Protein AF-A0A660UMW3-F1 (afdb_monomer)

Structure (mmCIF, N/CA/C/O backbone):
data_AF-A0A660UMW3-F1
#
_entry.id   AF-A0A660UMW3-F1
#
loop_
_atom_site.group_PDB
_atom_site.id
_atom_site.type_symbol
_atom_site.label_atom_id
_atom_site.label_alt_id
_atom_site.label_comp_id
_atom_site.label_asym_id
_atom_site.label_entity_id
_atom_site.label_seq_id
_atom_site.pdbx_PDB_ins_code
_atom_site.Cartn_x
_atom_site.Cartn_y
_atom_site.Cartn_z
_atom_site.occupancy
_atom_site.B_iso_or_equiv
_atom_site.auth_seq_id
_atom_site.auth_comp_id
_atom_site.auth_asym_id
_atom_site.auth_atom_id
_atom_site.pdbx_PDB_model_num
ATOM 1 N N . MET A 1 1 ? 2.799 -42.876 -33.703 1.00 49.84 1 MET A N 1
ATOM 2 C CA . MET A 1 1 ? 3.674 -42.536 -32.562 1.00 49.84 1 MET A CA 1
ATOM 3 C C . MET A 1 1 ? 4.502 -41.308 -32.953 1.00 49.84 1 MET A C 1
ATOM 5 O O . MET A 1 1 ? 5.483 -41.449 -33.666 1.00 49.84 1 MET A O 1
ATOM 9 N N . LYS A 1 2 ? 4.032 -40.097 -32.617 1.00 51.75 2 LYS A N 1
ATOM 10 C CA . LYS A 1 2 ? 4.713 -38.807 -32.853 1.00 51.75 2 LYS A CA 1
ATOM 11 C C . LYS A 1 2 ? 4.973 -38.189 -31.476 1.00 51.75 2 LYS A C 1
ATOM 13 O O . LYS A 1 2 ? 4.084 -37.565 -30.919 1.00 51.75 2 LYS A O 1
ATOM 18 N N . LEU A 1 3 ? 6.146 -38.459 -30.908 1.00 44.69 3 LEU A N 1
ATOM 19 C CA . LEU A 1 3 ? 6.581 -37.952 -29.594 1.00 44.69 3 LEU A CA 1
ATOM 20 C C . LEU A 1 3 ? 7.791 -37.008 -29.700 1.00 44.69 3 LEU A C 1
ATOM 22 O O . LEU A 1 3 ? 8.187 -36.410 -28.710 1.00 44.69 3 LEU A O 1
ATOM 26 N N . SER A 1 4 ? 8.364 -36.829 -30.895 1.00 48.25 4 SER A N 1
ATOM 27 C CA . SER A 1 4 ? 9.583 -36.031 -31.079 1.00 48.25 4 SER A CA 1
ATOM 28 C C . SER A 1 4 ? 9.344 -34.527 -31.245 1.00 48.25 4 SER A C 1
ATOM 30 O O . SER A 1 4 ? 10.282 -33.759 -31.112 1.00 48.25 4 SER A O 1
ATOM 32 N N . THR A 1 5 ? 8.109 -34.085 -31.498 1.00 51.16 5 THR A N 1
ATOM 33 C CA . THR A 1 5 ? 7.791 -32.665 -31.768 1.00 51.16 5 THR A CA 1
ATOM 34 C C . THR A 1 5 ? 7.424 -31.860 -30.520 1.00 51.16 5 THR A C 1
ATOM 36 O O . THR A 1 5 ? 7.352 -30.638 -30.586 1.00 51.16 5 THR A O 1
ATOM 39 N N . VAL A 1 6 ? 7.206 -32.517 -29.375 1.00 51.00 6 VAL A N 1
ATOM 40 C CA . VAL A 1 6 ? 6.870 -31.835 -28.109 1.00 51.00 6 VAL A CA 1
ATOM 41 C C . VAL A 1 6 ? 8.135 -31.366 -27.378 1.00 51.00 6 VAL A C 1
ATOM 43 O O . VAL A 1 6 ? 8.146 -30.280 -26.809 1.00 51.00 6 VAL A O 1
ATOM 46 N N . PHE A 1 7 ? 9.236 -32.117 -27.478 1.00 45.66 7 PHE A N 1
ATOM 47 C CA . PHE A 1 7 ? 10.479 -31.802 -26.765 1.00 45.66 7 PHE A CA 1
ATOM 48 C C . PHE A 1 7 ? 11.301 -30.656 -27.380 1.00 45.66 7 PHE A C 1
ATOM 50 O O . PHE A 1 7 ? 12.060 -30.012 -26.659 1.00 45.66 7 PHE A O 1
ATOM 57 N N . GLU A 1 8 ? 11.149 -30.349 -28.673 1.00 49.41 8 GLU A N 1
ATOM 58 C CA . GLU A 1 8 ? 11.829 -29.187 -29.277 1.00 49.41 8 GLU A CA 1
ATOM 59 C C . GLU A 1 8 ? 11.175 -27.857 -28.875 1.00 49.41 8 GLU A C 1
ATOM 61 O O . GLU A 1 8 ? 11.890 -26.910 -28.552 1.00 49.41 8 GLU A O 1
ATOM 66 N N . LYS A 1 9 ? 9.839 -27.803 -28.746 1.00 50.06 9 LYS A N 1
ATOM 67 C CA . LYS A 1 9 ? 9.139 -26.598 -28.258 1.00 50.06 9 LYS A CA 1
ATOM 68 C C . LYS A 1 9 ? 9.424 -26.281 -26.787 1.00 50.06 9 LYS A C 1
ATOM 70 O O . LYS A 1 9 ? 9.513 -25.111 -26.425 1.00 50.06 9 LYS A O 1
ATOM 75 N N . GLU A 1 10 ? 9.616 -27.291 -25.938 1.00 48.81 10 GLU A N 1
ATOM 76 C CA . GLU A 1 10 ? 10.030 -27.065 -24.542 1.00 48.81 10 GLU A CA 1
ATOM 77 C C . GLU A 1 10 ? 11.460 -26.525 -24.424 1.00 48.81 10 GLU A C 1
ATOM 79 O O . GLU A 1 10 ? 11.775 -25.805 -23.474 1.00 48.81 10 GLU A O 1
ATOM 84 N N . LYS A 1 11 ? 12.338 -26.854 -25.377 1.00 46.72 11 LYS A N 1
ATOM 85 C CA . LYS A 1 11 ? 13.729 -26.393 -25.362 1.00 46.72 11 LYS A CA 1
ATOM 86 C C . LYS A 1 11 ? 13.855 -24.946 -25.848 1.00 46.72 11 LYS A C 1
ATOM 88 O O . LYS A 1 11 ? 14.646 -24.200 -25.277 1.00 46.72 11 LYS A O 1
ATOM 93 N N . GLU A 1 12 ? 13.026 -24.535 -26.809 1.00 47.75 12 GLU A N 1
ATOM 94 C CA . GLU A 1 12 ? 12.921 -23.131 -27.233 1.00 47.75 12 GLU A CA 1
ATOM 95 C C . GLU A 1 12 ? 12.262 -22.245 -26.163 1.00 47.75 12 GLU A C 1
ATOM 97 O O . GLU A 1 12 ? 12.751 -21.145 -25.913 1.00 47.75 12 GLU A O 1
ATOM 102 N N . MET A 1 13 ? 11.255 -22.736 -25.426 1.00 49.44 13 MET A N 1
ATOM 103 C CA . MET A 1 13 ? 10.706 -21.983 -24.284 1.00 49.44 13 MET A CA 1
ATOM 104 C C . MET A 1 13 ? 11.695 -21.850 -23.115 1.00 49.44 13 MET A C 1
ATOM 106 O O . MET A 1 13 ? 11.695 -20.830 -22.433 1.00 49.44 13 MET A O 1
ATOM 110 N N . LYS A 1 14 ? 12.580 -22.832 -22.889 1.00 44.34 14 LYS A N 1
ATOM 111 C CA . LYS A 1 14 ? 13.603 -22.747 -21.829 1.00 44.34 14 LYS A CA 1
ATOM 112 C C . LYS A 1 14 ? 14.796 -21.857 -22.191 1.00 44.34 14 LYS A C 1
ATOM 114 O O . LYS A 1 14 ? 15.428 -21.328 -21.284 1.00 44.34 14 LYS A O 1
ATOM 119 N N . GLN A 1 15 ? 15.094 -21.648 -23.476 1.00 41.00 15 GLN A N 1
ATOM 120 C CA . GLN A 1 15 ? 16.109 -20.671 -23.903 1.00 41.00 15 GLN A CA 1
ATOM 121 C C . GLN A 1 15 ? 15.576 -19.237 -24.021 1.00 41.00 15 GLN A C 1
ATOM 123 O O . GLN A 1 15 ? 16.376 -18.310 -23.998 1.00 41.00 15 GLN A O 1
ATOM 128 N N . LEU A 1 16 ? 14.255 -19.030 -24.045 1.00 41.72 16 LEU A N 1
ATOM 129 C CA . LEU A 1 16 ? 13.653 -17.700 -23.879 1.00 41.72 16 LEU A CA 1
ATOM 130 C C . LEU A 1 16 ? 13.519 -17.271 -22.401 1.00 41.72 16 LEU A C 1
ATOM 132 O O . LEU A 1 16 ? 13.088 -16.162 -22.118 1.00 41.72 16 LEU A O 1
ATOM 136 N N . SER A 1 17 ? 13.941 -18.127 -21.462 1.00 41.56 17 SER A N 1
ATOM 137 C CA . SER A 1 17 ? 14.116 -17.821 -20.033 1.00 41.56 17 SER A CA 1
ATOM 138 C C . SER A 1 17 ? 15.535 -17.304 -19.728 1.00 41.56 17 SER A C 1
ATOM 140 O O . SER A 1 17 ? 16.066 -17.500 -18.633 1.00 41.56 17 SER A O 1
ATOM 142 N N . ILE A 1 18 ? 16.191 -16.679 -20.710 1.00 42.25 18 ILE A N 1
ATOM 143 C CA . ILE A 1 18 ? 17.414 -15.905 -20.494 1.00 42.25 18 ILE A CA 1
ATOM 144 C C . ILE A 1 18 ? 16.986 -14.554 -19.917 1.00 42.25 18 ILE A C 1
ATOM 146 O O . ILE A 1 18 ? 16.567 -13.670 -20.652 1.00 42.25 18 ILE A O 1
ATOM 150 N N . LEU A 1 19 ? 17.069 -14.443 -18.590 1.00 44.00 19 LEU A N 1
ATOM 151 C CA . LEU A 1 19 ? 17.392 -13.220 -17.848 1.00 44.00 19 LEU A CA 1
ATOM 152 C C . LEU A 1 19 ? 16.795 -11.915 -18.422 1.00 44.00 19 LEU A C 1
ATOM 154 O O . LEU A 1 19 ? 17.525 -10.991 -18.773 1.00 44.00 19 LEU A O 1
ATOM 158 N N . PHE A 1 20 ? 15.467 -11.826 -18.499 1.00 45.28 20 PHE A N 1
ATOM 159 C CA . PHE A 1 20 ? 14.778 -10.556 -18.730 1.00 45.28 20 PHE A CA 1
ATOM 160 C C . PHE A 1 20 ? 14.680 -9.794 -17.403 1.00 45.28 20 PHE A C 1
ATOM 162 O O . PHE A 1 20 ? 13.617 -9.682 -16.804 1.00 45.28 20 PHE A O 1
ATOM 169 N N . THR A 1 21 ? 15.803 -9.256 -16.926 1.00 46.81 21 THR A N 1
ATOM 170 C CA . THR A 1 21 ? 15.726 -8.057 -16.085 1.00 46.81 21 THR A CA 1
ATOM 171 C C . THR A 1 21 ? 15.389 -6.915 -17.037 1.00 46.81 21 THR A C 1
ATOM 173 O O . THR A 1 21 ? 16.276 -6.350 -17.677 1.00 46.81 21 THR A O 1
ATOM 176 N N . LEU A 1 22 ? 14.096 -6.645 -17.225 1.00 49.84 22 LEU A N 1
ATOM 177 C CA . LEU A 1 22 ? 13.648 -5.509 -18.020 1.00 49.84 22 LEU A CA 1
ATOM 178 C C . LEU A 1 22 ? 13.905 -4.238 -17.205 1.00 49.84 22 LEU A C 1
ATOM 180 O O . LEU A 1 22 ? 13.083 -3.834 -16.392 1.00 49.84 22 LEU A O 1
ATOM 184 N N . ILE A 1 23 ? 15.073 -3.631 -17.406 1.00 52.84 23 ILE A N 1
ATOM 185 C CA . ILE A 1 23 ? 15.328 -2.260 -16.969 1.00 52.84 23 ILE A CA 1
ATOM 186 C C . ILE A 1 23 ? 14.764 -1.359 -18.067 1.00 52.84 23 ILE A C 1
ATOM 188 O O . ILE A 1 23 ? 15.349 -1.249 -19.148 1.00 52.84 23 ILE A O 1
ATOM 192 N N . VAL A 1 24 ? 13.605 -0.753 -17.819 1.00 53.47 24 VAL A N 1
ATOM 193 C CA . VAL A 1 24 ? 13.070 0.299 -18.687 1.00 53.47 24 VAL A CA 1
ATOM 194 C C . VAL A 1 24 ? 13.889 1.559 -18.406 1.00 53.47 24 VAL A C 1
ATOM 196 O O . VAL A 1 24 ? 13.705 2.217 -17.393 1.00 53.47 24 VAL A O 1
ATOM 199 N N . LEU A 1 25 ? 14.867 1.851 -19.266 1.00 44.53 25 LEU A N 1
ATOM 200 C CA . LEU A 1 25 ? 15.637 3.097 -19.216 1.00 44.53 25 LEU A CA 1
ATOM 201 C C . LEU A 1 25 ? 14.843 4.178 -19.959 1.00 44.53 25 LEU A C 1
ATOM 203 O O . LEU A 1 25 ? 14.916 4.259 -21.189 1.00 44.53 25 LEU A O 1
ATOM 207 N N . SER A 1 26 ? 14.062 4.977 -19.237 1.00 46.69 26 SER A N 1
ATOM 208 C CA . SER A 1 26 ? 13.358 6.132 -19.795 1.00 46.69 26 SER A CA 1
ATOM 209 C C . SER A 1 26 ? 14.269 7.369 -19.840 1.00 46.69 26 SER A C 1
ATOM 211 O O . SER A 1 26 ? 15.196 7.560 -19.053 1.00 46.69 26 SER A O 1
ATOM 213 N N . SER A 1 27 ? 14.065 8.195 -20.863 1.00 44.28 27 SER A N 1
ATOM 214 C CA . SER A 1 27 ? 14.844 9.397 -21.154 1.00 44.28 27 SER A CA 1
ATOM 215 C C . SER A 1 27 ? 14.091 10.646 -20.698 1.00 44.28 27 SER A C 1
ATOM 217 O O . SER A 1 27 ? 13.074 10.916 -21.314 1.00 44.28 27 SER A O 1
ATOM 219 N N . LEU A 1 28 ? 14.601 11.430 -19.731 1.00 54.75 28 LEU A N 1
ATOM 220 C CA . LEU A 1 28 ? 14.279 12.843 -19.365 1.00 54.75 28 LEU A CA 1
ATOM 221 C C . LEU A 1 28 ? 12.803 13.328 -19.286 1.00 54.75 28 LEU A C 1
ATOM 223 O O . LEU A 1 28 ? 12.566 14.445 -18.831 1.00 54.75 28 LEU A O 1
ATOM 227 N N . SER A 1 29 ? 11.821 12.536 -19.689 1.00 63.06 29 SER A N 1
ATOM 228 C CA . SER A 1 29 ? 10.389 12.720 -19.511 1.00 63.06 29 SER A CA 1
ATOM 229 C C . SER A 1 29 ? 9.897 11.526 -18.713 1.00 63.06 29 SER A C 1
ATOM 231 O O . SER A 1 29 ? 10.159 10.402 -19.143 1.00 63.06 29 SER A O 1
ATOM 233 N N . GLN A 1 30 ? 9.192 11.777 -17.607 1.00 71.94 30 GLN A N 1
ATOM 234 C CA . GLN A 1 30 ? 8.506 10.738 -16.837 1.00 71.94 30 GLN A CA 1
ATOM 235 C C . GLN A 1 30 ? 7.701 9.859 -17.800 1.00 71.94 30 GLN A C 1
ATOM 237 O O . GLN A 1 30 ? 6.788 10.340 -18.479 1.00 71.94 30 GLN A O 1
ATOM 242 N N . ALA A 1 31 ? 8.104 8.602 -17.925 1.00 84.19 31 ALA A N 1
ATOM 243 C CA . ALA A 1 31 ? 7.386 7.590 -18.666 1.00 84.19 31 ALA A CA 1
ATOM 244 C C . ALA A 1 31 ? 6.318 6.967 -17.762 1.00 84.19 31 ALA A C 1
ATOM 246 O O . ALA A 1 31 ? 6.490 6.814 -16.552 1.00 84.19 31 ALA A O 1
ATOM 247 N N . GLU A 1 32 ? 5.200 6.599 -18.376 1.00 93.81 32 GLU A N 1
ATOM 248 C CA . GLU A 1 32 ? 4.165 5.800 -17.733 1.00 93.81 32 GLU A CA 1
ATOM 249 C C . GLU A 1 32 ? 4.322 4.344 -18.183 1.00 93.81 32 GLU A C 1
ATOM 251 O O . GLU A 1 32 ? 4.326 4.042 -19.380 1.00 93.81 32 GLU A O 1
ATOM 256 N N . ILE A 1 33 ? 4.455 3.439 -17.218 1.00 95.06 33 ILE A N 1
ATOM 257 C CA . ILE A 1 33 ? 4.504 1.993 -17.416 1.00 95.06 33 ILE A CA 1
ATOM 258 C C . ILE A 1 33 ? 3.134 1.432 -17.041 1.00 95.06 33 ILE A C 1
ATOM 260 O O . ILE A 1 33 ? 2.725 1.494 -15.883 1.00 95.06 33 ILE A O 1
ATOM 264 N N . TYR A 1 34 ? 2.430 0.873 -18.020 1.00 96.75 34 TYR A N 1
ATOM 265 C CA . TYR A 1 34 ? 1.146 0.207 -17.812 1.00 96.75 34 TYR A CA 1
ATOM 266 C C . TYR A 1 34 ? 1.364 -1.297 -17.631 1.00 96.75 34 TYR A C 1
ATOM 268 O O . TYR A 1 34 ? 2.122 -1.903 -18.389 1.00 96.75 34 TYR A O 1
ATOM 276 N N . ILE A 1 35 ? 0.724 -1.870 -16.612 1.00 97.56 35 ILE A N 1
ATOM 277 C CA . ILE A 1 35 ? 0.694 -3.310 -16.332 1.00 97.56 35 ILE A CA 1
ATOM 278 C C . ILE A 1 35 ? -0.773 -3.739 -16.361 1.00 97.56 35 ILE A C 1
ATOM 280 O O . ILE A 1 35 ? -1.535 -3.492 -15.415 1.00 97.56 35 ILE A O 1
ATOM 284 N N . ASP A 1 36 ? -1.167 -4.359 -17.464 1.00 97.81 36 ASP A N 1
ATOM 285 C CA . ASP A 1 36 ? -2.556 -4.672 -17.770 1.00 97.81 36 ASP A CA 1
ATOM 286 C C . ASP A 1 36 ? -2.857 -6.170 -17.610 1.00 97.81 36 ASP A C 1
ATOM 288 O O . ASP A 1 36 ? -1.991 -7.016 -17.369 1.00 97.81 36 ASP A O 1
ATOM 292 N N . GLU A 1 37 ? -4.137 -6.527 -17.702 1.00 97.25 37 GLU A N 1
ATOM 293 C CA . GLU A 1 37 ? -4.566 -7.923 -17.652 1.00 97.25 37 GLU A CA 1
ATOM 294 C C . GLU A 1 37 ? -3.891 -8.766 -18.749 1.00 97.25 37 GLU A C 1
ATOM 296 O O . GLU A 1 37 ? -3.952 -8.454 -19.936 1.00 97.25 37 GLU A O 1
ATOM 301 N N . GLY A 1 38 ? -3.272 -9.876 -18.340 1.00 96.25 38 GLY A N 1
ATOM 302 C CA . GLY A 1 38 ? -2.523 -10.769 -19.227 1.00 96.25 38 GLY A CA 1
ATOM 303 C C . GLY A 1 38 ? -1.014 -10.525 -19.235 1.00 96.25 38 GLY A C 1
ATOM 304 O O . GLY A 1 38 ? -0.280 -11.438 -19.623 1.00 96.25 38 GLY A O 1
ATOM 305 N N . ASP A 1 39 ? -0.543 -9.373 -18.745 1.00 96.75 39 ASP A N 1
ATOM 306 C CA . ASP A 1 39 ? 0.888 -9.133 -18.570 1.00 96.75 39 ASP A CA 1
ATOM 307 C C . ASP A 1 39 ? 1.457 -10.030 -17.469 1.00 96.75 39 ASP A C 1
ATOM 309 O O . ASP A 1 39 ? 0.855 -10.231 -16.408 1.00 96.75 39 ASP A O 1
ATOM 313 N N . PHE A 1 40 ? 2.639 -10.588 -17.727 1.00 96.62 40 PHE A N 1
ATOM 314 C CA . PHE A 1 40 ? 3.286 -11.535 -16.829 1.00 96.62 40 PHE A CA 1
ATOM 315 C C . PHE A 1 40 ? 4.783 -11.250 -16.712 1.00 96.62 40 PHE A C 1
ATOM 317 O O . PHE A 1 40 ? 5.542 -11.423 -17.669 1.00 96.62 40 PHE A O 1
ATOM 324 N N . TYR A 1 41 ? 5.207 -10.873 -15.509 1.00 96.00 41 TYR A N 1
ATOM 325 C CA . TYR A 1 41 ? 6.592 -10.607 -15.145 1.00 96.00 41 TYR A CA 1
ATOM 326 C C . TYR A 1 41 ? 7.074 -11.723 -14.203 1.00 96.00 41 TYR A C 1
ATOM 328 O O . TYR A 1 41 ? 6.707 -11.729 -13.027 1.00 96.00 41 TYR A O 1
ATOM 336 N N . PRO A 1 42 ? 7.890 -12.684 -14.688 1.00 94.81 42 PRO A N 1
ATOM 337 C CA . PRO A 1 42 ? 8.367 -13.829 -13.898 1.00 94.81 42 PRO A CA 1
ATOM 338 C C . PRO A 1 42 ? 9.461 -13.471 -12.876 1.00 94.81 42 PRO A C 1
ATOM 340 O O . PRO A 1 42 ? 10.039 -14.353 -12.238 1.00 94.81 42 PRO A O 1
ATOM 343 N N . SER A 1 43 ? 9.793 -12.191 -12.753 1.00 95.19 43 SER A N 1
ATOM 344 C CA . SER A 1 43 ? 10.796 -11.646 -11.847 1.00 95.19 43 SER A CA 1
ATOM 345 C C . SER A 1 43 ? 10.274 -10.356 -11.229 1.00 95.19 43 SER A C 1
ATOM 347 O O . SER A 1 43 ? 9.144 -9.942 -11.491 1.00 95.19 43 SER A O 1
ATOM 349 N N . TYR A 1 44 ? 11.103 -9.697 -10.425 1.00 95.12 44 TYR A N 1
ATOM 350 C CA . TYR A 1 44 ? 10.788 -8.357 -9.951 1.00 95.12 44 TYR A CA 1
ATOM 351 C C . TYR A 1 44 ? 10.684 -7.362 -11.121 1.00 95.12 44 TYR A C 1
ATOM 353 O O . TYR A 1 44 ? 11.347 -7.529 -12.152 1.00 95.12 44 TYR A O 1
ATOM 361 N N . LEU A 1 45 ? 9.878 -6.318 -10.932 1.00 95.94 45 LEU A N 1
ATOM 362 C CA . LEU A 1 45 ? 9.779 -5.151 -11.808 1.00 95.94 45 LEU A CA 1
ATOM 363 C C . LEU A 1 45 ? 10.295 -3.929 -11.044 1.00 95.94 45 LEU A C 1
ATOM 365 O O . LEU A 1 45 ? 9.952 -3.751 -9.876 1.00 95.94 45 LEU A O 1
ATOM 369 N N . GLN A 1 46 ? 11.133 -3.109 -11.678 1.00 96.44 46 GLN A N 1
ATOM 370 C CA . GLN A 1 46 ? 11.627 -1.860 -11.094 1.00 96.44 46 GLN A CA 1
ATOM 371 C C . GLN A 1 46 ? 11.255 -0.685 -11.984 1.00 96.44 46 GLN A C 1
ATOM 373 O O . GLN A 1 46 ? 11.407 -0.753 -13.204 1.00 96.44 46 GLN A O 1
ATOM 378 N N . VAL A 1 47 ? 10.798 0.378 -11.342 1.00 95.44 47 VAL A N 1
ATOM 379 C CA . VAL A 1 47 ? 10.359 1.631 -11.944 1.00 95.44 47 VAL A CA 1
ATOM 380 C C . VAL A 1 47 ? 11.211 2.722 -11.306 1.00 95.44 47 VAL A C 1
ATOM 382 O O . VAL A 1 47 ? 11.323 2.763 -10.080 1.00 95.44 47 VAL A O 1
ATOM 385 N N . PHE A 1 48 ? 11.864 3.535 -12.135 1.00 95.12 48 PHE A N 1
ATOM 386 C CA . PHE A 1 48 ? 12.832 4.545 -11.708 1.00 95.12 48 PHE A CA 1
ATOM 387 C C . PHE A 1 48 ? 12.466 5.894 -12.318 1.00 95.12 48 PHE A C 1
ATOM 389 O O . PHE A 1 48 ? 12.401 5.985 -13.543 1.00 95.12 48 PHE A O 1
ATOM 396 N N . ASN A 1 49 ? 12.300 6.937 -11.498 1.00 94.62 49 ASN A N 1
ATOM 397 C CA . ASN A 1 49 ? 11.905 8.285 -11.935 1.00 94.62 49 ASN A CA 1
ATOM 398 C C . ASN A 1 49 ? 10.662 8.316 -12.849 1.00 94.62 49 ASN A C 1
ATOM 400 O O . ASN A 1 49 ? 10.530 9.206 -13.692 1.00 94.62 49 ASN A O 1
ATOM 404 N N . ASP A 1 50 ? 9.766 7.339 -12.693 1.00 95.06 50 ASP A N 1
ATOM 405 C CA . ASP A 1 50 ? 8.664 7.062 -13.615 1.00 95.06 50 ASP A CA 1
ATOM 406 C C . ASP A 1 50 ? 7.369 6.750 -12.857 1.00 95.06 50 ASP A C 1
ATOM 408 O O . ASP A 1 50 ? 7.339 6.616 -11.634 1.00 95.06 50 ASP A O 1
ATOM 412 N N . THR A 1 51 ? 6.267 6.634 -13.596 1.00 96.50 51 THR A N 1
ATOM 413 C CA . THR A 1 51 ? 4.974 6.226 -13.037 1.00 96.50 51 THR A CA 1
ATOM 414 C C . THR A 1 51 ? 4.625 4.809 -13.472 1.00 96.50 51 THR A C 1
ATOM 416 O O . THR A 1 51 ? 4.715 4.490 -14.654 1.00 96.50 51 THR A O 1
ATOM 419 N N . ALA A 1 52 ? 4.163 3.967 -12.550 1.00 97.88 52 ALA A N 1
ATOM 420 C CA . ALA A 1 52 ? 3.584 2.665 -12.862 1.00 97.88 52 ALA A CA 1
ATOM 421 C C . ALA A 1 52 ? 2.089 2.621 -12.546 1.00 97.88 52 ALA A C 1
ATOM 423 O O . ALA A 1 52 ? 1.667 2.894 -11.422 1.00 97.88 52 ALA A O 1
ATOM 424 N N . ILE A 1 53 ? 1.288 2.229 -13.534 1.00 98.31 53 ILE A N 1
ATOM 425 C CA . ILE A 1 53 ? -0.155 2.035 -13.403 1.00 98.31 53 ILE A CA 1
ATOM 426 C C . ILE A 1 53 ? -0.465 0.559 -13.626 1.00 98.31 53 ILE A C 1
ATOM 428 O O . ILE A 1 53 ? -0.342 0.041 -14.734 1.00 98.31 53 ILE A O 1
ATOM 432 N N . MET A 1 54 ? -0.882 -0.121 -12.563 1.00 98.50 54 MET A N 1
ATOM 433 C CA . MET A 1 54 ? -1.218 -1.538 -12.583 1.00 98.50 54 MET A CA 1
ATOM 434 C C . MET A 1 54 ? -2.731 -1.710 -12.502 1.00 98.50 54 MET A C 1
ATOM 436 O O . MET A 1 54 ? -3.340 -1.523 -11.448 1.00 98.50 54 MET A O 1
ATOM 440 N N . THR A 1 55 ? -3.354 -2.046 -13.629 1.00 98.44 55 THR A N 1
ATOM 441 C CA . THR A 1 55 ? -4.794 -2.344 -13.702 1.00 98.44 55 THR A CA 1
ATOM 442 C C . THR A 1 55 ? -5.073 -3.845 -13.603 1.00 98.44 55 THR A C 1
ATOM 444 O O . THR A 1 55 ? -6.181 -4.249 -13.248 1.00 98.44 55 THR A O 1
ATOM 447 N N . GLY A 1 56 ? -4.057 -4.674 -13.858 1.00 97.69 56 GLY A N 1
ATOM 448 C CA . GLY A 1 56 ? -4.133 -6.127 -13.849 1.00 97.69 56 GLY A CA 1
ATOM 449 C C . GLY A 1 56 ? -2.747 -6.769 -13.812 1.00 97.69 56 GLY A C 1
ATOM 450 O O . GLY A 1 56 ? -1.841 -6.287 -13.140 1.00 97.69 56 GLY A O 1
ATOM 451 N N . GLY A 1 57 ? -2.598 -7.885 -14.520 1.00 98.25 57 GLY A N 1
ATOM 452 C CA . GLY A 1 57 ? -1.310 -8.549 -14.708 1.00 98.25 57 GLY A CA 1
ATOM 453 C C . GLY A 1 57 ? -0.789 -9.278 -13.470 1.00 98.25 57 GLY A C 1
ATOM 454 O O . GLY A 1 57 ? -1.456 -9.416 -12.438 1.00 98.25 57 GLY A O 1
ATOM 455 N N . THR A 1 58 ? 0.411 -9.831 -13.596 1.00 98.50 58 THR A N 1
ATOM 456 C CA . THR A 1 58 ? 1.069 -10.602 -12.539 1.00 98.50 58 THR A CA 1
ATOM 457 C C . THR A 1 58 ? 2.562 -10.316 -12.524 1.00 98.50 58 THR A C 1
ATOM 459 O O . THR A 1 58 ? 3.258 -10.564 -13.506 1.00 98.50 58 THR A O 1
ATOM 462 N N . ILE A 1 59 ? 3.058 -9.859 -11.379 1.00 98.31 59 ILE A N 1
ATOM 463 C CA . ILE A 1 59 ? 4.478 -9.769 -11.048 1.00 98.31 59 ILE A CA 1
ATOM 464 C C . ILE A 1 59 ? 4.744 -10.858 -10.016 1.00 98.31 59 ILE A C 1
ATOM 466 O O . ILE A 1 59 ? 4.178 -10.831 -8.928 1.00 98.31 59 ILE A O 1
ATOM 470 N N . THR A 1 60 ? 5.562 -11.857 -10.337 1.00 97.88 60 THR A N 1
ATOM 471 C CA . THR A 1 60 ? 5.753 -13.002 -9.429 1.00 97.88 60 THR A CA 1
ATOM 472 C C . THR A 1 60 ? 6.637 -12.678 -8.228 1.00 97.88 60 THR A C 1
ATOM 474 O O . THR A 1 60 ? 6.618 -13.420 -7.250 1.00 97.88 60 THR A O 1
ATOM 477 N N . GLU A 1 61 ? 7.430 -11.607 -8.301 1.00 97.94 61 GLU A N 1
ATOM 478 C CA . GLU A 1 61 ? 8.250 -11.133 -7.186 1.00 97.94 61 GLU A CA 1
ATOM 479 C C . GLU A 1 61 ? 7.830 -9.729 -6.724 1.00 97.94 61 GLU A C 1
ATOM 481 O O . GLU A 1 61 ? 6.647 -9.482 -6.507 1.00 97.94 61 GLU A O 1
ATOM 486 N N . ASN A 1 62 ? 8.797 -8.831 -6.519 1.00 98.25 62 ASN A N 1
ATOM 487 C CA . ASN A 1 62 ? 8.574 -7.488 -6.003 1.00 98.25 62 ASN A CA 1
ATOM 488 C C . ASN A 1 62 ? 8.242 -6.500 -7.128 1.00 98.25 62 ASN A C 1
ATOM 490 O O . ASN A 1 62 ? 8.834 -6.568 -8.209 1.00 98.25 62 ASN A O 1
ATOM 494 N N . LEU A 1 63 ? 7.389 -5.525 -6.828 1.00 98.25 63 LEU A N 1
ATOM 495 C CA . LEU A 1 63 ? 7.304 -4.274 -7.581 1.00 98.25 63 LEU A CA 1
ATOM 496 C C . LEU A 1 63 ? 8.072 -3.201 -6.805 1.00 98.25 63 LEU A C 1
ATOM 498 O O . LEU A 1 63 ? 7.688 -2.862 -5.690 1.00 98.25 63 LEU A O 1
ATOM 502 N N . TYR A 1 64 ? 9.153 -2.684 -7.383 1.00 98.12 64 TYR A N 1
ATOM 503 C CA . TYR A 1 64 ? 9.941 -1.592 -6.815 1.00 98.12 64 TYR A CA 1
ATOM 504 C C . TYR A 1 64 ? 9.610 -0.276 -7.519 1.00 98.12 64 TYR A C 1
ATOM 506 O O . TYR A 1 64 ? 9.789 -0.177 -8.733 1.00 98.12 64 TYR A O 1
ATOM 514 N N . LEU A 1 65 ? 9.214 0.733 -6.748 1.00 98.00 65 LEU A N 1
ATOM 515 C CA . LEU A 1 65 ? 9.189 2.135 -7.160 1.00 98.00 65 LEU A CA 1
ATOM 516 C C . LEU A 1 65 ? 10.359 2.834 -6.458 1.00 98.00 65 LEU A C 1
ATOM 518 O O . LEU A 1 65 ? 10.446 2.770 -5.231 1.00 98.00 65 LEU A O 1
ATOM 522 N N . LYS A 1 66 ? 11.288 3.405 -7.226 1.00 96.19 66 LYS A N 1
ATOM 523 C CA . LYS A 1 66 ? 12.548 3.990 -6.735 1.00 96.19 66 LYS A CA 1
ATOM 524 C C . LYS A 1 66 ? 12.799 5.354 -7.368 1.00 96.19 66 LYS A C 1
ATOM 526 O O . LYS A 1 66 ? 12.279 5.606 -8.457 1.00 96.19 66 LYS A O 1
ATOM 531 N N . ASP A 1 67 ? 13.644 6.176 -6.747 1.00 94.31 67 ASP A N 1
ATOM 532 C CA . ASP A 1 67 ? 14.072 7.476 -7.278 1.00 94.31 67 ASP A CA 1
ATOM 533 C C . ASP A 1 67 ? 12.880 8.350 -7.733 1.00 94.31 67 ASP A C 1
ATOM 535 O O . ASP A 1 67 ? 12.653 8.499 -8.930 1.00 94.31 67 ASP A O 1
ATOM 539 N N . ASP A 1 68 ? 12.077 8.890 -6.808 1.00 95.38 68 ASP A N 1
ATOM 540 C CA . ASP A 1 68 ? 10.931 9.768 -7.137 1.00 95.38 68 ASP A CA 1
ATOM 541 C C . ASP A 1 68 ? 9.874 9.129 -8.073 1.00 95.38 68 ASP A C 1
ATOM 543 O O . ASP A 1 68 ? 9.287 9.799 -8.927 1.00 95.38 68 ASP A O 1
ATOM 547 N N . SER A 1 69 ? 9.628 7.821 -7.943 1.00 96.88 69 SER A N 1
ATOM 548 C CA . SER A 1 69 ? 8.619 7.127 -8.756 1.00 96.88 69 SER A CA 1
ATOM 549 C C . SER A 1 69 ? 7.217 7.195 -8.148 1.00 96.88 69 SER A C 1
ATOM 551 O O . SER A 1 69 ? 7.043 7.296 -6.935 1.00 96.88 69 SER A O 1
ATOM 553 N N . HIS A 1 70 ? 6.199 7.050 -8.994 1.00 97.88 70 HIS A N 1
ATOM 554 C CA . HIS A 1 70 ? 4.791 7.079 -8.589 1.00 97.88 70 HIS A CA 1
ATOM 555 C C . HIS A 1 70 ? 4.061 5.789 -8.984 1.00 97.88 70 HIS A C 1
ATOM 557 O O . HIS A 1 70 ? 4.353 5.185 -10.015 1.00 97.88 70 HIS A O 1
ATOM 563 N N . GLY A 1 71 ? 3.093 5.352 -8.179 1.00 98.00 71 GLY A N 1
ATOM 564 C CA . GLY A 1 71 ? 2.384 4.086 -8.380 1.00 98.00 71 GLY A CA 1
ATOM 565 C C . GLY A 1 71 ? 0.873 4.176 -8.193 1.00 98.00 71 GLY A C 1
ATOM 566 O O . GLY A 1 71 ? 0.389 4.671 -7.175 1.00 98.00 71 GLY A O 1
ATOM 567 N N . GLY A 1 72 ? 0.109 3.624 -9.133 1.00 98.50 72 GLY A N 1
ATOM 568 C CA . GLY A 1 72 ? -1.332 3.402 -8.992 1.00 98.50 72 GLY A CA 1
ATOM 569 C C . GLY A 1 72 ? -1.681 1.930 -9.185 1.00 98.50 72 GLY A C 1
ATOM 570 O O . GLY A 1 72 ? -1.587 1.424 -10.302 1.00 98.50 72 GLY A O 1
ATOM 571 N N . ILE A 1 73 ? -2.102 1.248 -8.119 1.00 98.69 73 ILE A N 1
ATOM 572 C CA . ILE A 1 73 ? -2.466 -0.175 -8.140 1.00 98.69 73 ILE A CA 1
ATOM 573 C C . ILE A 1 73 ? -3.986 -0.310 -8.025 1.00 98.69 73 ILE A C 1
ATOM 575 O O . ILE A 1 73 ? -4.574 -0.113 -6.961 1.00 98.69 73 ILE A O 1
ATOM 579 N N . TYR A 1 74 ? -4.635 -0.640 -9.135 1.00 98.56 74 TYR A N 1
ATOM 580 C CA . TYR A 1 74 ? -6.087 -0.807 -9.241 1.00 98.56 74 TYR A CA 1
ATOM 581 C C . TYR A 1 74 ? -6.501 -2.280 -9.356 1.00 98.56 74 TYR A C 1
ATOM 583 O O . TYR A 1 74 ? -7.666 -2.611 -9.137 1.00 98.56 74 TYR A O 1
ATOM 591 N N . GLY A 1 75 ? -5.559 -3.170 -9.675 1.00 98.31 75 GLY A N 1
ATOM 592 C CA . GLY A 1 75 ? -5.790 -4.601 -9.839 1.00 98.31 75 GLY A CA 1
ATOM 593 C C . GLY A 1 75 ? -4.489 -5.396 -9.949 1.00 98.31 75 GLY A C 1
ATOM 594 O O . GLY A 1 75 ? -3.403 -4.865 -9.737 1.00 98.31 75 GLY A O 1
ATOM 595 N N . GLY A 1 76 ? -4.616 -6.682 -10.281 1.00 98.50 76 GLY A N 1
ATOM 596 C CA . GLY A 1 76 ? -3.486 -7.581 -10.522 1.00 98.50 76 GLY A CA 1
ATOM 597 C C . GLY A 1 76 ? -2.894 -8.239 -9.274 1.00 98.50 76 GLY A C 1
ATOM 598 O O . GLY A 1 76 ? -3.503 -8.244 -8.203 1.00 98.50 76 GLY A O 1
ATOM 599 N N . TYR A 1 77 ? -1.725 -8.855 -9.448 1.00 98.69 77 TYR A N 1
ATOM 600 C CA . TYR A 1 77 ? -1.061 -9.675 -8.433 1.00 98.69 77 TYR A CA 1
ATOM 601 C C . TYR A 1 77 ? 0.438 -9.361 -8.329 1.00 98.69 77 TYR A C 1
ATOM 603 O O . TYR A 1 77 ? 1.148 -9.404 -9.336 1.00 98.69 77 TYR A O 1
ATOM 611 N N . ILE A 1 78 ? 0.921 -9.105 -7.112 1.00 98.75 78 ILE A N 1
ATOM 612 C CA . I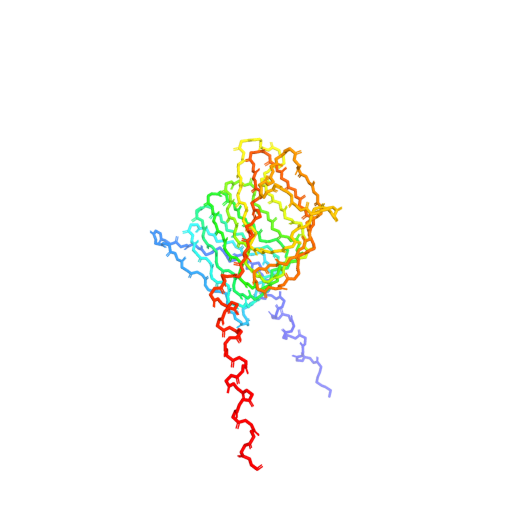LE A 1 78 ? 2.334 -8.922 -6.759 1.00 98.75 78 ILE A CA 1
ATOM 613 C C . ILE A 1 78 ? 2.711 -10.034 -5.775 1.00 98.75 78 ILE A C 1
ATOM 615 O O . ILE A 1 78 ? 2.232 -10.081 -4.643 1.00 98.75 78 ILE A O 1
ATOM 619 N N . GLY A 1 79 ? 3.564 -10.956 -6.215 1.00 98.50 79 GLY A N 1
ATOM 620 C CA . GLY A 1 79 ? 3.843 -12.203 -5.506 1.00 98.50 79 GLY A CA 1
ATOM 621 C C . GLY A 1 79 ? 4.719 -12.064 -4.266 1.00 98.50 79 GLY A C 1
ATOM 622 O O . GLY A 1 79 ? 4.788 -13.010 -3.487 1.00 98.50 79 GLY A O 1
ATOM 623 N N . LYS A 1 80 ? 5.386 -10.921 -4.082 1.00 98.44 80 LYS A N 1
ATOM 624 C CA . LYS A 1 80 ? 6.155 -10.608 -2.873 1.00 98.44 80 LYS A CA 1
ATOM 625 C C . LYS A 1 80 ? 5.777 -9.229 -2.334 1.00 98.44 80 LYS A C 1
ATOM 627 O O . LYS A 1 80 ? 4.629 -9.048 -1.941 1.00 98.44 80 LYS A O 1
ATOM 632 N N . PHE A 1 81 ? 6.709 -8.278 -2.306 1.00 98.38 81 PHE A N 1
ATOM 633 C CA . PHE A 1 81 ? 6.499 -6.948 -1.746 1.00 98.38 81 PHE A CA 1
ATOM 634 C C . PHE A 1 81 ? 6.193 -5.900 -2.817 1.00 98.38 81 PHE A C 1
ATOM 636 O O . PHE A 1 81 ? 6.825 -5.862 -3.877 1.00 98.38 81 PHE A O 1
ATOM 643 N N . LEU A 1 82 ? 5.301 -4.971 -2.478 1.00 98.50 82 LEU A N 1
ATOM 644 C CA . LEU A 1 82 ? 5.347 -3.620 -3.032 1.00 98.50 82 LEU A CA 1
ATOM 645 C C . LEU A 1 82 ? 6.408 -2.832 -2.252 1.00 98.50 82 LEU A C 1
ATOM 647 O O . LEU A 1 82 ? 6.326 -2.730 -1.028 1.00 98.50 82 LEU A O 1
ATOM 651 N N . VAL A 1 83 ? 7.421 -2.307 -2.934 1.00 98.25 83 VAL A N 1
ATOM 652 C CA . VAL A 1 83 ? 8.527 -1.584 -2.299 1.00 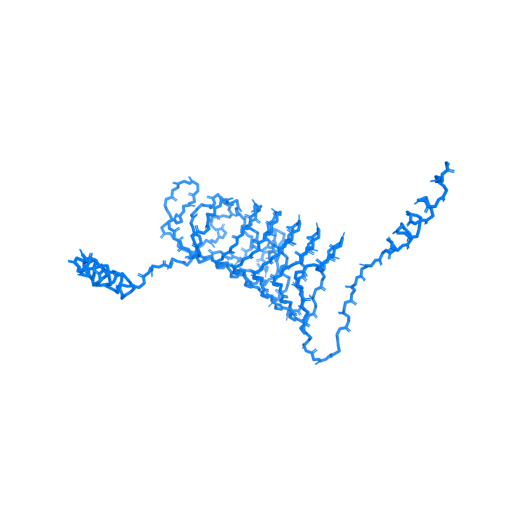98.25 83 VAL A CA 1
ATOM 653 C C . VAL A 1 83 ? 8.563 -0.149 -2.805 1.00 98.25 83 VAL A C 1
ATOM 655 O O . VAL A 1 83 ? 8.684 0.068 -4.009 1.00 98.25 83 VAL A O 1
ATOM 658 N N . LEU A 1 84 ? 8.475 0.809 -1.882 1.00 97.81 84 LEU A N 1
ATOM 659 C CA . LEU A 1 84 ? 8.556 2.245 -2.163 1.00 97.81 84 LEU A CA 1
ATOM 660 C C . LEU A 1 84 ? 9.843 2.786 -1.553 1.00 97.81 84 LEU A C 1
ATOM 662 O O . LEU A 1 84 ? 9.939 2.918 -0.334 1.00 97.81 84 LEU A O 1
ATOM 666 N N . ASP A 1 85 ? 10.827 3.028 -2.399 1.00 94.94 85 ASP A N 1
ATOM 667 C CA . ASP A 1 85 ? 12.144 3.515 -2.006 1.00 94.94 85 ASP A CA 1
ATOM 668 C C . ASP A 1 85 ? 12.288 4.992 -2.365 1.00 94.94 85 ASP A C 1
ATOM 670 O O . ASP A 1 85 ? 11.655 5.475 -3.312 1.00 94.94 85 ASP A O 1
ATOM 674 N N . ASP A 1 86 ? 13.142 5.685 -1.625 1.00 92.00 86 ASP A N 1
ATOM 675 C CA . ASP A 1 86 ? 13.319 7.132 -1.708 1.00 92.00 86 ASP A CA 1
ATOM 676 C C . ASP A 1 86 ? 11.984 7.902 -1.567 1.00 92.00 86 ASP A C 1
ATOM 678 O O . ASP A 1 86 ? 10.989 7.446 -1.010 1.00 92.00 86 ASP A O 1
ATOM 682 N N . THR A 1 87 ? 11.898 9.098 -2.129 1.00 94.56 87 THR A N 1
ATOM 683 C CA . THR A 1 87 ? 10.698 9.947 -2.123 1.00 94.56 87 THR A CA 1
ATOM 684 C C . THR A 1 87 ? 9.541 9.443 -3.005 1.00 94.56 87 THR A C 1
ATOM 686 O O . THR A 1 87 ? 8.627 10.212 -3.308 1.00 94.56 87 THR A O 1
ATOM 689 N N . SER A 1 88 ? 9.542 8.159 -3.381 1.00 97.69 88 SER A N 1
ATOM 690 C CA . SER A 1 88 ? 8.500 7.529 -4.196 1.00 97.69 88 SER A CA 1
ATOM 691 C C . SER A 1 88 ? 7.167 7.401 -3.454 1.00 97.69 88 SER A C 1
ATOM 693 O O . SER A 1 88 ? 7.110 7.246 -2.228 1.00 97.69 88 SER A O 1
ATOM 695 N N . ASP A 1 89 ? 6.067 7.381 -4.201 1.00 98.31 89 ASP A N 1
ATOM 696 C CA . ASP A 1 89 ? 4.739 7.166 -3.638 1.00 98.31 89 ASP A CA 1
ATOM 697 C C . ASP A 1 89 ? 3.890 6.167 -4.419 1.00 98.31 89 ASP A C 1
ATOM 699 O O . ASP A 1 89 ? 4.088 5.925 -5.607 1.00 98.31 89 ASP A O 1
ATOM 703 N 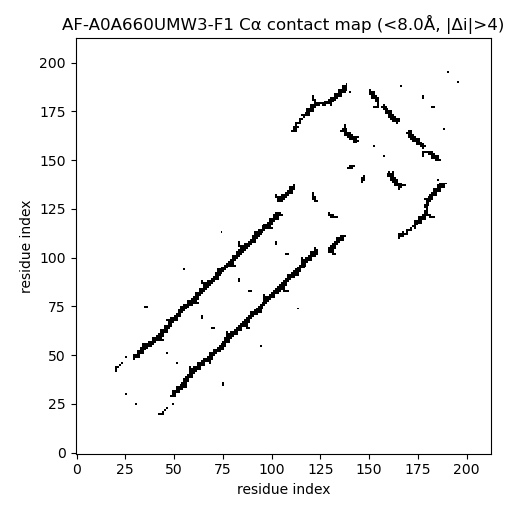N . ALA A 1 90 ? 2.939 5.548 -3.724 1.00 98.56 90 ALA A N 1
ATOM 704 C CA . ALA A 1 90 ? 1.932 4.718 -4.357 1.00 98.56 90 ALA A CA 1
ATOM 705 C C . ALA A 1 90 ? 0.569 4.821 -3.678 1.00 98.56 90 ALA A C 1
ATOM 707 O O . ALA A 1 90 ? 0.438 5.087 -2.480 1.00 98.56 90 ALA A O 1
ATOM 708 N N . SER A 1 91 ? -0.461 4.534 -4.464 1.00 98.69 91 SER A N 1
ATOM 709 C CA . SER A 1 91 ? -1.830 4.330 -4.011 1.00 98.69 91 SER A CA 1
ATOM 710 C C . SER A 1 91 ? -2.327 2.955 -4.450 1.00 98.69 91 SER A C 1
ATOM 712 O O . SER A 1 91 ? -2.110 2.546 -5.591 1.00 98.69 91 SER A O 1
ATOM 714 N N . MET A 1 92 ? -2.985 2.233 -3.545 1.00 98.69 92 MET A N 1
ATOM 715 C CA . MET A 1 92 ? -3.593 0.933 -3.824 1.00 98.69 92 MET A CA 1
ATOM 716 C C . MET A 1 92 ? -5.099 0.998 -3.584 1.00 98.69 92 MET A C 1
ATOM 718 O O . MET A 1 92 ? -5.563 1.232 -2.468 1.00 98.69 92 MET A O 1
ATOM 722 N N . HIS A 1 93 ? -5.854 0.795 -4.657 1.00 98.50 93 HIS A N 1
ATOM 723 C CA . HIS A 1 93 ? -7.315 0.757 -4.687 1.00 98.50 93 HIS A CA 1
ATOM 724 C C . HIS A 1 93 ? -7.858 -0.662 -4.906 1.00 98.50 93 HIS A C 1
ATOM 726 O O . HIS A 1 93 ? -9.046 -0.896 -4.704 1.00 98.50 93 HIS A O 1
ATOM 732 N N . GLY A 1 94 ? -7.005 -1.592 -5.337 1.00 98.19 94 GLY A N 1
ATOM 733 C CA . GLY A 1 94 ? -7.344 -2.982 -5.617 1.00 98.19 94 GLY A CA 1
ATOM 734 C C . GLY A 1 94 ? -6.088 -3.831 -5.804 1.00 98.19 94 GLY A C 1
ATOM 735 O O . GLY A 1 94 ? -4.979 -3.376 -5.543 1.00 98.19 94 GLY A O 1
ATOM 736 N N . GLY A 1 95 ? -6.262 -5.063 -6.281 1.00 98.44 95 GLY A N 1
ATOM 737 C CA . GLY A 1 95 ? -5.166 -6.014 -6.487 1.00 98.44 95 GLY A CA 1
ATOM 738 C C . GLY A 1 95 ? -4.811 -6.822 -5.237 1.00 98.44 95 GLY A C 1
ATOM 739 O O . GLY A 1 95 ? -5.501 -6.758 -4.217 1.00 98.44 95 GLY A O 1
ATOM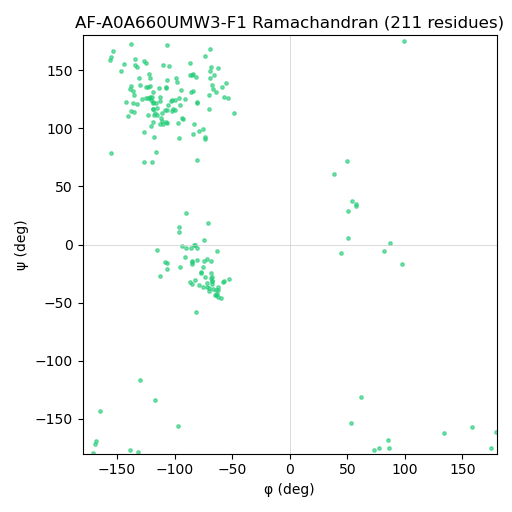 740 N N . HIS A 1 96 ? -3.753 -7.622 -5.349 1.00 98.69 96 HIS A N 1
ATOM 741 C CA . HIS A 1 96 ? -3.286 -8.527 -4.302 1.00 98.69 96 HIS A CA 1
ATOM 742 C C . HIS A 1 96 ? -1.755 -8.457 -4.182 1.00 98.69 96 HIS A C 1
ATOM 744 O O . HIS A 1 96 ? -1.053 -8.737 -5.153 1.00 98.69 96 HIS A O 1
ATOM 750 N N . VAL A 1 97 ? -1.243 -8.114 -2.997 1.00 98.75 97 VAL A N 1
ATOM 751 C CA . VAL A 1 97 ? 0.179 -8.200 -2.626 1.00 98.75 97 VAL A CA 1
ATOM 752 C C . VAL A 1 97 ? 0.387 -9.264 -1.545 1.00 98.75 97 VAL A C 1
ATOM 754 O O . VAL A 1 97 ? -0.228 -9.198 -0.485 1.00 98.75 97 VAL A O 1
ATOM 757 N N . VAL A 1 98 ? 1.252 -10.246 -1.790 1.00 98.56 98 VAL A N 1
ATOM 758 C CA . VAL A 1 98 ? 1.354 -11.424 -0.909 1.00 98.56 98 VAL A CA 1
ATOM 759 C C . VAL A 1 98 ? 2.204 -11.163 0.333 1.00 98.56 98 VAL A C 1
ATOM 761 O O . VAL A 1 98 ? 1.732 -11.319 1.451 1.00 98.56 98 VAL A O 1
ATOM 764 N N . GLU A 1 99 ? 3.471 -10.772 0.183 1.00 98.19 99 GLU A N 1
ATOM 765 C CA . GLU A 1 99 ? 4.386 -10.723 1.339 1.00 98.19 99 GLU A CA 1
ATOM 766 C C . GLU A 1 99 ? 4.287 -9.421 2.142 1.00 98.19 99 GLU A C 1
ATOM 768 O O . GLU A 1 99 ? 4.725 -9.384 3.295 1.00 98.19 99 GLU A O 1
ATOM 773 N N . GLY A 1 100 ? 3.700 -8.369 1.570 1.00 98.12 100 GLY A N 1
ATOM 774 C CA . GLY A 1 100 ? 3.456 -7.119 2.281 1.00 98.12 100 GLY A CA 1
ATOM 775 C C . GLY A 1 100 ? 3.834 -5.869 1.500 1.00 98.12 100 GLY A C 1
ATOM 776 O O . GLY A 1 100 ? 4.065 -5.890 0.290 1.00 98.12 100 GLY A O 1
ATOM 777 N N . ILE A 1 101 ? 3.970 -4.768 2.227 1.00 98.12 101 ILE A N 1
ATOM 778 C CA . ILE A 1 101 ? 4.516 -3.515 1.706 1.00 98.12 101 ILE A CA 1
ATOM 779 C C . ILE A 1 101 ? 5.736 -3.098 2.519 1.00 98.12 101 ILE A C 1
ATOM 781 O O . ILE A 1 101 ? 5.776 -3.272 3.735 1.00 98.12 101 ILE A O 1
ATOM 785 N N . SER A 1 102 ? 6.736 -2.532 1.849 1.00 97.50 102 SER A N 1
ATOM 786 C CA . SER A 1 102 ? 7.922 -1.985 2.499 1.00 97.50 102 SER A CA 1
ATOM 787 C C . SER A 1 102 ? 8.250 -0.601 1.959 1.00 97.50 102 SER A C 1
ATOM 789 O O . SER A 1 102 ? 8.540 -0.454 0.775 1.00 97.50 102 SER A O 1
ATOM 791 N N . SER A 1 103 ? 8.281 0.404 2.831 1.00 97.19 103 SER A N 1
ATOM 792 C CA . SER A 1 10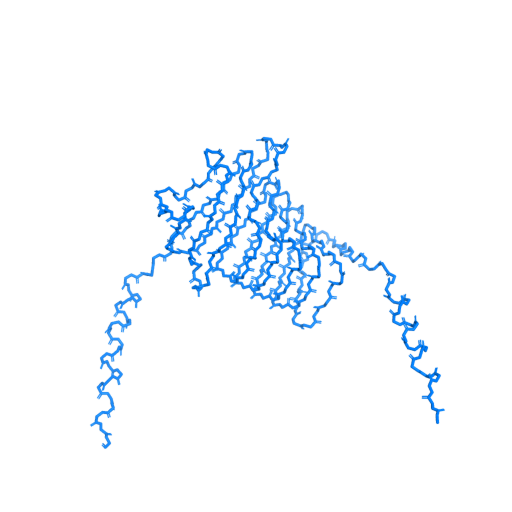3 ? 8.765 1.751 2.496 1.00 97.19 103 SER A CA 1
ATOM 793 C C . SER A 1 103 ? 10.000 2.094 3.317 1.00 97.19 103 SER A C 1
ATOM 795 O O . SER A 1 103 ? 9.874 2.721 4.368 1.00 97.19 103 SER A O 1
ATOM 797 N N . PRO A 1 104 ? 11.179 1.596 2.915 1.00 93.06 104 PRO A N 1
ATOM 798 C CA . PRO A 1 104 ? 12.393 1.738 3.704 1.00 93.06 104 PRO A CA 1
ATOM 799 C C . PRO A 1 104 ? 12.869 3.190 3.888 1.00 93.06 104 PRO A C 1
ATOM 801 O O . PRO A 1 104 ? 13.243 3.561 5.002 1.00 93.06 104 PRO A O 1
ATOM 804 N N . GLU A 1 105 ? 12.847 4.008 2.837 1.00 91.31 105 GLU A N 1
ATOM 805 C CA . GLU A 1 105 ? 13.433 5.356 2.829 1.00 91.31 105 GLU A CA 1
ATOM 806 C C . GLU A 1 105 ? 12.450 6.324 2.178 1.00 91.31 105 GLU A C 1
ATOM 808 O O . GLU A 1 105 ? 12.140 6.132 1.025 1.00 91.31 105 GLU A O 1
ATOM 813 N N . ASP A 1 106 ? 11.900 7.291 2.908 1.00 94.44 106 ASP A N 1
ATOM 814 C CA . ASP A 1 106 ? 10.992 8.385 2.493 1.00 94.44 106 ASP A CA 1
ATOM 815 C C . ASP A 1 106 ? 9.736 8.033 1.668 1.00 94.44 106 ASP A C 1
ATOM 817 O O . ASP A 1 106 ? 8.946 8.924 1.325 1.00 94.44 106 ASP A O 1
ATOM 821 N N . GLY A 1 107 ? 9.475 6.740 1.469 1.00 96.69 107 GLY A N 1
ATOM 822 C CA . GLY A 1 107 ? 8.356 6.239 0.686 1.00 96.69 107 GLY A CA 1
ATOM 823 C C . GLY A 1 107 ? 6.992 6.545 1.305 1.00 96.69 107 GLY A C 1
ATOM 824 O O . GLY A 1 107 ? 6.811 6.545 2.533 1.00 96.69 107 GLY A O 1
ATOM 825 N N . ARG A 1 108 ? 5.999 6.785 0.442 1.00 98.19 108 ARG A N 1
ATOM 826 C CA . ARG A 1 108 ? 4.637 7.154 0.854 1.00 98.19 108 ARG A CA 1
ATOM 827 C C . ARG A 1 108 ? 3.591 6.228 0.270 1.00 98.19 108 ARG A C 1
ATOM 829 O O . ARG A 1 108 ? 3.495 6.082 -0.941 1.00 98.19 108 ARG A O 1
ATOM 836 N N . PHE A 1 109 ? 2.746 5.659 1.115 1.00 98.56 109 PHE A N 1
ATOM 837 C CA . PHE A 1 109 ? 1.723 4.722 0.665 1.00 98.56 109 PHE A CA 1
ATOM 838 C C . PHE A 1 109 ? 0.331 5.145 1.101 1.00 98.56 109 PHE A C 1
ATOM 840 O O . PHE A 1 109 ? 0.134 5.500 2.258 1.00 98.56 109 PHE A O 1
ATOM 847 N N . ASN A 1 110 ? -0.642 5.058 0.196 1.00 98.69 110 ASN A N 1
ATOM 848 C CA . ASN A 1 110 ? -2.058 5.216 0.511 1.00 98.69 110 ASN A CA 1
ATOM 849 C C . ASN A 1 110 ? -2.812 3.923 0.180 1.00 98.69 110 ASN A C 1
ATOM 851 O O . ASN A 1 110 ? -2.832 3.494 -0.975 1.00 98.69 110 ASN A O 1
ATOM 855 N N . TRP A 1 111 ? -3.471 3.328 1.171 1.00 98.56 111 TRP A N 1
ATOM 856 C CA . TRP A 1 111 ? -4.220 2.084 1.019 1.00 98.56 111 TRP A CA 1
ATOM 857 C C . TRP A 1 111 ? -5.723 2.325 1.152 1.00 98.56 111 TRP A C 1
ATOM 859 O O . TRP A 1 111 ? -6.206 2.696 2.222 1.00 98.56 111 TRP A O 1
ATOM 869 N N . TYR A 1 112 ? -6.452 2.126 0.054 1.00 98.38 112 TYR A N 1
ATOM 870 C CA . TYR A 1 112 ? -7.899 2.338 -0.044 1.00 98.38 112 TYR A CA 1
ATOM 871 C C . TYR A 1 112 ? -8.691 1.041 -0.246 1.00 98.38 112 TYR A C 1
ATOM 873 O O . TYR A 1 112 ? -9.871 0.998 0.099 1.00 98.38 112 TYR A O 1
ATOM 881 N N . GLY A 1 113 ? -8.070 0.017 -0.838 1.00 98.06 113 GLY A N 1
ATOM 882 C CA . GLY A 1 113 ? -8.724 -1.243 -1.184 1.00 98.06 113 GLY A CA 1
ATOM 883 C C . GLY A 1 113 ? -7.750 -2.323 -1.652 1.00 98.06 113 GLY A C 1
ATOM 884 O O . GLY A 1 113 ? -6.538 -2.101 -1.713 1.00 98.06 113 GLY A O 1
ATOM 885 N N . GLY A 1 114 ? -8.287 -3.494 -1.992 1.00 98.25 114 GLY A N 1
ATOM 886 C CA . GLY A 1 114 ? -7.496 -4.685 -2.330 1.00 98.25 114 GLY A CA 1
ATOM 887 C C . GLY A 1 114 ? -6.909 -5.399 -1.108 1.00 98.25 114 GLY A C 1
ATOM 888 O O . GLY A 1 114 ? -7.199 -5.050 0.033 1.00 98.25 114 GLY A O 1
ATOM 889 N N . THR A 1 115 ? -6.092 -6.426 -1.344 1.00 98.56 115 THR A N 1
ATOM 890 C CA . THR A 1 115 ? -5.574 -7.300 -0.279 1.00 98.56 115 THR A CA 1
ATOM 891 C C . THR A 1 115 ? -4.056 -7.240 -0.199 1.00 98.56 115 THR A C 1
ATOM 893 O O . THR A 1 115 ? -3.362 -7.406 -1.201 1.00 98.56 115 THR A O 1
ATOM 896 N N . ILE A 1 116 ? -3.545 -7.051 1.013 1.00 98.62 116 ILE A N 1
ATOM 897 C CA . ILE A 1 116 ? -2.151 -7.298 1.367 1.00 98.62 116 ILE A CA 1
ATOM 898 C C . ILE A 1 116 ? -2.193 -8.432 2.393 1.00 98.62 116 ILE A C 1
ATOM 900 O O . ILE A 1 116 ? -2.890 -8.285 3.390 1.00 98.62 116 ILE A O 1
ATOM 904 N N . GLU A 1 117 ? -1.537 -9.567 2.155 1.00 98.12 117 GLU A N 1
ATOM 905 C CA . GLU A 1 117 ? -1.567 -10.699 3.107 1.00 98.12 117 GLU A CA 1
ATOM 906 C C . GLU A 1 117 ? -0.480 -10.581 4.187 1.00 98.12 117 GLU A C 1
ATOM 908 O O . GLU A 1 117 ? -0.672 -11.019 5.318 1.00 98.12 117 GLU A O 1
ATOM 913 N N . GLY A 1 118 ? 0.670 -10.000 3.846 1.00 97.62 118 GLY A N 1
ATOM 914 C CA . GLY A 1 118 ? 1.825 -9.934 4.736 1.00 97.62 118 GLY A CA 1
ATOM 915 C C . GLY A 1 118 ? 1.981 -8.626 5.513 1.00 97.62 118 GLY A C 1
ATOM 916 O O . GLY A 1 118 ? 1.025 -7.906 5.784 1.00 97.62 118 GLY A O 1
ATOM 917 N N . GLU A 1 119 ? 3.211 -8.328 5.920 1.00 97.81 119 GLU A N 1
ATOM 918 C CA . GLU A 1 119 ? 3.506 -7.261 6.886 1.00 97.81 119 GLU A CA 1
ATOM 919 C C . GLU A 1 119 ? 3.544 -5.864 6.241 1.00 97.81 119 GLU A C 1
ATOM 921 O O . GLU A 1 119 ? 4.056 -5.678 5.133 1.00 97.81 119 GLU A O 1
ATOM 926 N N . ILE A 1 120 ? 3.072 -4.852 6.972 1.00 98.19 120 ILE A N 1
ATOM 927 C CA . ILE A 1 120 ? 3.206 -3.435 6.609 1.00 98.19 120 ILE A CA 1
ATOM 928 C C . ILE A 1 120 ? 4.468 -2.870 7.268 1.00 98.19 120 ILE A C 1
ATOM 930 O O . ILE A 1 120 ? 4.499 -2.653 8.481 1.00 98.19 120 ILE A O 1
ATOM 934 N N . ARG A 1 121 ? 5.514 -2.605 6.480 1.00 97.62 121 ARG A N 1
ATOM 935 C CA . ARG A 1 121 ? 6.784 -2.048 6.970 1.00 97.62 121 ARG A CA 1
ATOM 936 C C . ARG A 1 121 ? 6.940 -0.586 6.585 1.00 97.62 121 ARG A C 1
ATOM 938 O O . ARG A 1 121 ? 7.087 -0.251 5.408 1.00 97.62 121 ARG A O 1
ATOM 945 N N . SER A 1 122 ? 6.985 0.270 7.595 1.00 96.75 122 SER A N 1
ATOM 946 C CA . SER A 1 122 ? 7.212 1.704 7.457 1.00 96.75 122 SER A CA 1
ATOM 947 C C . SER A 1 122 ? 8.590 2.053 8.035 1.00 96.75 122 SER A C 1
ATOM 949 O O . SER A 1 122 ? 8.793 2.043 9.248 1.00 96.75 122 SER A O 1
ATOM 951 N N . GLY A 1 123 ? 9.554 2.344 7.160 1.00 94.69 123 GLY A N 1
ATOM 952 C CA . GLY A 1 123 ? 10.915 2.762 7.489 1.00 94.69 123 GLY A CA 1
ATOM 953 C C . GLY A 1 123 ? 11.950 1.641 7.426 1.00 94.69 123 GLY A C 1
ATOM 954 O O . GLY A 1 123 ? 11.629 0.465 7.244 1.00 94.69 123 GLY A O 1
ATOM 955 N N . TRP A 1 124 ? 13.218 2.011 7.621 1.00 91.00 124 TRP A N 1
ATOM 956 C CA . TRP A 1 124 ? 14.354 1.087 7.627 1.00 91.00 124 TRP A CA 1
ATOM 957 C C . TRP A 1 124 ? 14.844 0.801 9.057 1.00 91.00 124 TRP A C 1
ATOM 959 O O . TRP A 1 124 ? 15.260 1.703 9.783 1.00 91.00 124 TRP A O 1
ATOM 969 N N . TYR A 1 125 ? 14.887 -0.475 9.458 1.00 85.56 125 TYR A N 1
ATOM 970 C CA . TYR A 1 125 ? 15.215 -0.901 10.834 1.00 85.56 125 TYR A CA 1
ATOM 971 C C . TYR A 1 125 ? 16.590 -0.436 11.366 1.00 85.56 125 TYR A C 1
ATOM 973 O O . TYR A 1 125 ? 16.750 -0.176 12.555 1.00 85.56 125 TYR A O 1
ATOM 981 N N . ASN A 1 126 ? 17.578 -0.311 10.482 1.00 85.25 126 ASN A N 1
ATOM 982 C CA . ASN A 1 126 ? 18.937 0.173 10.754 1.00 85.25 126 ASN A CA 1
ATOM 983 C C . ASN A 1 126 ? 19.176 1.676 10.514 1.00 85.25 126 ASN A C 1
ATOM 985 O O . ASN A 1 126 ? 20.306 2.120 10.717 1.00 85.25 126 ASN A O 1
ATOM 989 N N . SER A 1 127 ? 18.186 2.452 10.061 1.00 86.88 127 SER A N 1
ATOM 990 C CA . SER A 1 127 ? 18.398 3.863 9.715 1.00 86.88 127 SER A CA 1
ATOM 991 C C . SER A 1 127 ? 17.401 4.769 10.440 1.00 86.88 127 SER A C 1
ATOM 993 O O . SER A 1 127 ? 16.274 4.954 9.984 1.00 86.88 127 SER A O 1
ATOM 995 N N . PRO A 1 128 ? 17.788 5.369 11.582 1.00 84.06 128 PRO A N 1
ATOM 996 C CA . PRO A 1 128 ? 16.894 6.240 12.340 1.00 84.06 128 PRO A CA 1
ATOM 997 C C . PRO A 1 128 ? 16.569 7.555 11.615 1.00 84.06 128 PRO A C 1
ATOM 999 O O . PRO A 1 128 ? 15.649 8.253 12.029 1.00 84.06 128 PRO A O 1
ATOM 1002 N N . SER A 1 129 ? 17.325 7.904 10.569 1.00 88.06 129 SER A N 1
ATOM 1003 C CA . SER A 1 129 ? 17.108 9.089 9.734 1.00 88.06 129 SER A CA 1
ATOM 1004 C C . SER A 1 129 ? 16.194 8.842 8.537 1.00 88.06 129 SER A C 1
ATOM 1006 O O . SER A 1 129 ? 15.939 9.786 7.799 1.00 88.06 129 SER A O 1
ATOM 1008 N N . CYS A 1 130 ? 15.736 7.609 8.321 1.00 88.00 130 CYS A N 1
ATOM 1009 C CA . CYS A 1 130 ? 14.733 7.324 7.305 1.00 88.00 130 CYS A CA 1
ATOM 1010 C C . CYS A 1 130 ? 13.344 7.558 7.900 1.00 88.00 130 CYS A C 1
ATOM 1012 O O . CYS A 1 130 ? 13.021 7.080 8.998 1.00 88.00 130 CYS A O 1
ATOM 1014 N N . PHE A 1 131 ? 12.533 8.305 7.167 1.00 93.81 131 PHE A N 1
ATOM 1015 C CA . PHE A 1 131 ? 11.130 8.527 7.469 1.00 93.81 131 PHE A CA 1
ATOM 1016 C C . PHE A 1 131 ? 10.331 7.795 6.402 1.00 93.81 131 PHE A C 1
ATOM 1018 O O . PHE A 1 131 ? 10.829 7.521 5.332 1.00 93.81 131 PHE A O 1
ATOM 1025 N N . SER A 1 132 ? 9.107 7.401 6.675 1.00 96.56 132 SER A N 1
ATOM 1026 C CA . SER A 1 132 ? 8.184 6.929 5.647 1.00 96.56 132 SER A CA 1
ATOM 1027 C C . SER A 1 132 ? 6.790 7.137 6.190 1.00 96.56 132 SER A C 1
ATOM 1029 O O . SER A 1 132 ? 6.600 7.311 7.402 1.00 96.56 132 SER A O 1
ATOM 1031 N N . TYR A 1 133 ? 5.822 7.190 5.291 1.00 97.50 133 TYR A N 1
ATOM 1032 C CA . TYR A 1 133 ? 4.495 7.629 5.666 1.00 97.50 133 TYR A CA 1
ATOM 1033 C C . TYR A 1 133 ? 3.430 6.804 4.976 1.00 97.50 133 TYR A C 1
ATOM 1035 O O . TYR A 1 133 ? 3.233 6.898 3.764 1.00 97.50 133 TYR A O 1
ATOM 1043 N N . HIS A 1 134 ? 2.726 5.993 5.754 1.00 98.44 134 HIS A N 1
ATOM 1044 C CA . HIS A 1 134 ? 1.614 5.200 5.251 1.00 98.44 134 HIS A CA 1
ATOM 1045 C C . HIS A 1 134 ? 0.296 5.778 5.740 1.00 98.44 134 HIS A C 1
ATOM 1047 O O . HIS A 1 134 ? 0.184 6.193 6.889 1.00 98.44 134 HIS A O 1
ATOM 1053 N N . LYS A 1 135 ? -0.708 5.768 4.873 1.00 98.62 135 LYS A N 1
ATOM 1054 C CA . LYS A 1 135 ? -2.096 6.084 5.184 1.00 98.62 135 LYS A CA 1
ATOM 1055 C C . LYS A 1 135 ? -2.971 4.900 4.844 1.00 98.62 135 LYS A C 1
ATOM 1057 O O . LYS A 1 135 ? -2.948 4.425 3.710 1.00 98.62 135 LYS A O 1
ATOM 1062 N N . ILE A 1 136 ? -3.773 4.462 5.802 1.00 98.38 136 ILE A N 1
ATOM 1063 C CA . ILE A 1 136 ? -4.719 3.362 5.624 1.00 98.38 136 ILE A CA 1
ATOM 1064 C C . ILE A 1 136 ? -6.118 3.927 5.816 1.00 98.38 136 ILE A C 1
ATOM 1066 O O . ILE A 1 136 ? -6.467 4.376 6.906 1.00 98.38 136 ILE A O 1
ATOM 1070 N N . TYR A 1 137 ? -6.905 3.940 4.747 1.00 98.19 137 TYR A N 1
ATOM 1071 C CA . TYR A 1 137 ? -8.242 4.521 4.728 1.00 98.19 137 TYR A CA 1
ATOM 1072 C C . TYR A 1 137 ? -9.276 3.433 4.993 1.00 98.19 137 TYR A C 1
ATOM 1074 O O . TYR A 1 137 ? -9.367 2.471 4.231 1.00 98.19 137 TYR A O 1
ATOM 1082 N N . GLY A 1 138 ? -10.060 3.572 6.062 1.00 97.38 138 GLY A N 1
ATOM 1083 C CA . GLY A 1 138 ? -10.926 2.488 6.522 1.00 97.38 138 GLY A CA 1
ATOM 1084 C C . GLY A 1 138 ? -11.746 2.804 7.770 1.00 97.38 138 GLY A C 1
ATOM 1085 O O . GLY A 1 138 ? -11.969 3.967 8.093 1.00 97.38 138 GLY A O 1
ATOM 1086 N N . TYR A 1 139 ? -12.238 1.772 8.451 1.00 96.38 139 TYR A N 1
ATOM 1087 C CA . TYR A 1 139 ? -13.057 1.876 9.660 1.00 96.38 139 TYR A CA 1
ATOM 1088 C C . TYR A 1 139 ? -12.933 0.626 10.554 1.00 96.38 139 TYR A C 1
ATOM 1090 O O . TYR A 1 139 ? -12.429 -0.415 10.131 1.00 96.38 139 TYR A O 1
ATOM 1098 N N . ASP A 1 140 ? -13.410 0.735 11.805 1.00 96.62 140 ASP A N 1
ATOM 1099 C CA . ASP A 1 140 ? -13.341 -0.317 12.846 1.00 96.62 140 ASP A CA 1
ATOM 1100 C C . ASP A 1 140 ? -11.912 -0.844 13.085 1.00 96.62 140 ASP A C 1
ATOM 1102 O O . ASP A 1 140 ? -11.695 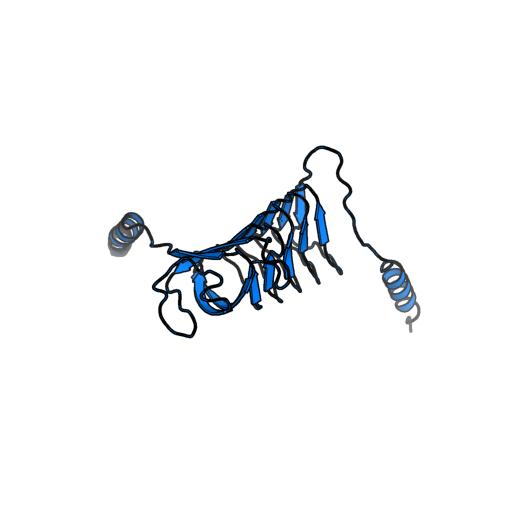-2.037 13.312 1.00 96.62 140 ASP A O 1
ATOM 1106 N N . PHE A 1 141 ? -10.928 0.060 13.025 1.00 97.88 141 PHE A N 1
ATOM 1107 C CA . PHE A 1 141 ? -9.533 -0.283 13.262 1.00 97.88 141 PHE A CA 1
ATOM 1108 C C . PHE A 1 141 ? -9.313 -0.762 14.697 1.00 97.88 141 PHE A C 1
ATOM 1110 O O . PHE A 1 141 ? -9.700 -0.107 15.674 1.00 97.88 141 PHE A O 1
ATOM 1117 N N . LYS A 1 142 ? -8.620 -1.890 14.818 1.00 98.00 142 LYS A N 1
ATOM 1118 C CA . LYS A 1 142 ? -8.159 -2.456 16.081 1.00 98.00 142 LYS A CA 1
ATOM 1119 C C . LYS A 1 142 ? -6.690 -2.804 15.970 1.00 98.00 142 LYS A C 1
ATOM 1121 O O . LYS A 1 142 ? -6.250 -3.294 14.934 1.00 98.00 142 LYS A O 1
ATOM 1126 N N . ILE A 1 143 ? -5.954 -2.607 17.055 1.00 97.88 143 ILE A N 1
ATOM 1127 C CA . ILE A 1 143 ? -4.585 -3.096 17.166 1.00 97.88 143 ILE A CA 1
ATOM 1128 C C . ILE A 1 143 ? -4.505 -4.044 18.350 1.00 97.88 143 ILE A C 1
ATOM 1130 O O . ILE A 1 143 ? -4.873 -3.679 19.467 1.00 97.88 143 ILE A O 1
ATOM 1134 N N . ASP A 1 144 ? -4.032 -5.258 18.086 1.00 97.75 144 ASP A N 1
ATOM 1135 C CA . ASP A 1 144 ? -3.946 -6.349 19.058 1.00 97.75 144 ASP A CA 1
AT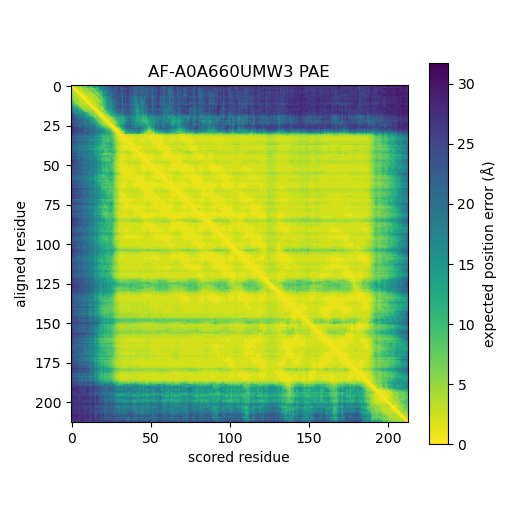OM 1136 C C . ASP A 1 144 ? -5.323 -6.692 19.670 1.00 97.75 144 ASP A C 1
ATOM 1138 O O . ASP A 1 144 ? -5.447 -7.063 20.835 1.00 97.75 144 ASP A O 1
ATOM 1142 N N . GLY A 1 145 ? -6.386 -6.538 18.869 1.00 97.69 145 GLY A N 1
ATOM 1143 C CA . GLY A 1 145 ? -7.777 -6.776 19.267 1.00 97.69 145 GLY A CA 1
ATOM 1144 C C . GLY A 1 145 ? -8.450 -5.620 20.019 1.00 97.69 145 GLY A C 1
ATOM 1145 O O . GLY A 1 145 ? -9.658 -5.679 20.259 1.00 97.69 145 GLY A O 1
ATOM 1146 N N . GLU A 1 146 ? -7.718 -4.555 20.350 1.00 97.19 146 GLU A N 1
ATOM 1147 C CA . GLU A 1 146 ? -8.254 -3.374 21.029 1.00 97.19 146 GLU A CA 1
ATOM 1148 C C . GLU A 1 146 ? -8.569 -2.253 20.038 1.00 97.19 146 GLU A C 1
ATOM 1150 O O . GLU A 1 146 ? -7.801 -2.004 19.112 1.00 97.19 146 GLU A O 1
ATOM 1155 N N . ALA A 1 147 ? -9.689 -1.553 20.238 1.00 96.62 147 ALA A N 1
ATOM 1156 C CA . ALA A 1 147 ? -10.061 -0.420 19.395 1.00 96.62 147 ALA A CA 1
ATOM 1157 C C . ALA A 1 147 ? -8.981 0.671 19.425 1.00 96.62 147 ALA A C 1
ATOM 1159 O O . ALA A 1 147 ? -8.465 1.033 20.487 1.00 96.62 147 ALA A O 1
ATOM 1160 N N . VAL A 1 148 ? -8.654 1.203 18.250 1.00 93.25 148 VAL A N 1
ATOM 1161 C CA . VAL A 1 148 ? -7.671 2.276 18.119 1.00 93.25 148 VAL A CA 1
ATOM 1162 C C . VAL A 1 148 ? -8.234 3.577 18.689 1.00 93.25 148 VAL A C 1
ATOM 1164 O O . VAL A 1 148 ? -9.317 4.014 18.315 1.00 93.25 148 VAL A O 1
ATOM 1167 N N . MET A 1 149 ? -7.470 4.210 19.582 1.00 89.00 149 MET A N 1
ATOM 1168 C CA . MET A 1 149 ? -7.776 5.541 20.126 1.00 89.00 149 MET A CA 1
ATOM 1169 C C . MET A 1 149 ? -6.863 6.638 19.564 1.00 89.00 149 MET A C 1
ATOM 1171 O O . MET A 1 149 ? -7.216 7.813 19.628 1.00 89.00 149 MET A O 1
ATOM 1175 N N . ASP A 1 150 ? -5.694 6.257 19.040 1.00 88.38 150 ASP A N 1
ATOM 1176 C CA . ASP A 1 150 ? -4.734 7.148 18.393 1.00 88.38 150 ASP A CA 1
ATOM 1177 C C . ASP A 1 150 ? -4.554 6.721 16.938 1.00 88.38 150 ASP A C 1
ATOM 1179 O O . ASP A 1 150 ? -4.110 5.610 16.650 1.00 88.38 150 ASP A O 1
ATOM 1183 N N . PHE A 1 151 ? -4.928 7.610 16.029 1.00 93.62 151 PHE A N 1
ATOM 1184 C CA . PHE A 1 151 ? -4.932 7.353 14.598 1.00 93.62 151 PHE A CA 1
ATOM 1185 C C . PHE A 1 151 ? -3.560 7.562 13.952 1.00 93.62 151 PHE A C 1
ATOM 1187 O O . PHE A 1 151 ? -3.433 7.355 12.751 1.00 93.62 151 PHE A O 1
ATOM 1194 N N . ILE A 1 152 ? -2.528 7.947 14.710 1.00 96.06 152 ILE A N 1
ATOM 1195 C CA . ILE A 1 152 ? -1.159 8.061 14.199 1.00 96.06 152 ILE A CA 1
ATOM 1196 C C . ILE A 1 152 ? -0.251 7.107 14.973 1.00 96.06 152 ILE A C 1
ATOM 1198 O O . ILE A 1 152 ? 0.151 7.352 16.109 1.00 96.06 152 ILE A O 1
ATOM 1202 N N . LEU A 1 153 ? 0.124 6.014 14.320 1.00 94.50 153 LEU A N 1
ATOM 1203 C CA . LEU A 1 153 ? 1.072 5.046 14.843 1.00 94.50 153 LEU A CA 1
ATOM 1204 C C . LEU A 1 153 ? 2.492 5.524 14.552 1.00 94.50 153 LEU A C 1
ATOM 1206 O O . LEU A 1 153 ? 2.832 5.902 13.431 1.00 94.50 153 LEU A O 1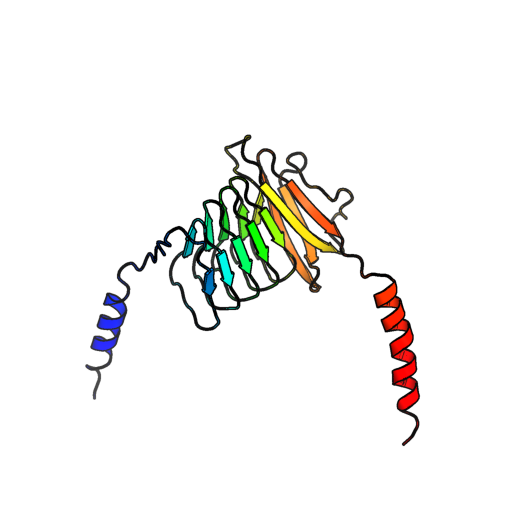
ATOM 1210 N N . THR A 1 154 ? 3.329 5.489 15.580 1.00 95.12 154 THR A N 1
ATOM 1211 C CA . THR A 1 154 ? 4.727 5.926 15.531 1.00 95.12 154 THR A CA 1
ATOM 1212 C C . THR A 1 154 ? 5.617 4.855 16.153 1.00 95.12 154 THR A C 1
ATOM 1214 O O . THR A 1 154 ? 5.136 3.844 16.665 1.00 95.12 154 THR A O 1
ATOM 1217 N N . THR A 1 155 ? 6.922 5.096 16.219 1.00 91.44 155 THR A N 1
ATOM 1218 C CA . THR A 1 155 ? 7.867 4.200 16.906 1.00 91.44 155 THR A CA 1
ATOM 1219 C C . THR A 1 155 ? 7.652 4.054 18.415 1.00 91.44 155 THR A C 1
ATOM 1221 O O . THR A 1 155 ? 8.286 3.202 19.033 1.00 91.44 155 THR A O 1
ATOM 1224 N N . GLN A 1 156 ? 6.729 4.807 19.028 1.00 92.69 156 GLN A N 1
ATOM 1225 C CA . GLN A 1 156 ? 6.255 4.522 20.391 1.00 92.69 156 GLN A CA 1
ATOM 1226 C C . GLN A 1 156 ? 5.428 3.227 20.465 1.00 92.69 156 GLN A C 1
ATOM 1228 O O . GLN A 1 156 ? 5.382 2.588 21.516 1.00 92.69 156 GLN A O 1
ATOM 1233 N N . ARG A 1 157 ? 4.819 2.823 19.344 1.00 90.88 157 ARG A N 1
ATOM 1234 C CA . ARG A 1 157 ? 4.151 1.533 19.145 1.00 90.88 157 ARG A CA 1
ATOM 1235 C C . ARG A 1 157 ? 4.731 0.873 17.883 1.00 90.88 157 ARG A C 1
ATOM 1237 O O . ARG A 1 157 ? 4.062 0.833 16.853 1.00 90.88 157 ARG A O 1
ATOM 1244 N N . PRO A 1 158 ? 5.988 0.397 17.947 1.00 93.88 158 PRO A N 1
ATOM 1245 C CA . PRO A 1 158 ? 6.794 0.067 16.771 1.00 93.88 158 PRO A CA 1
ATOM 1246 C C . PRO A 1 158 ? 6.328 -1.188 16.037 1.00 93.88 158 PRO A C 1
ATOM 1248 O O . PRO A 1 158 ? 6.791 -1.441 14.935 1.00 93.88 158 PRO A O 1
ATOM 1251 N N . SER A 1 159 ? 5.450 -1.988 16.635 1.00 97.44 159 SER A N 1
ATOM 1252 C CA . SER A 1 159 ? 4.846 -3.142 15.987 1.00 97.44 159 SER A CA 1
ATOM 1253 C C . SER A 1 159 ? 3.507 -3.477 16.630 1.00 97.44 159 SER A C 1
ATOM 1255 O O . SER A 1 159 ? 3.253 -3.096 17.777 1.00 97.44 159 SER A O 1
ATOM 1257 N N . GLY A 1 160 ? 2.687 -4.230 15.913 1.00 97.69 160 GLY A N 1
ATOM 1258 C CA . GLY A 1 160 ? 1.436 -4.784 16.413 1.00 97.69 160 GLY A CA 1
ATOM 1259 C C . GLY A 1 160 ? 0.680 -5.496 15.303 1.00 97.69 160 GLY A C 1
ATOM 1260 O O . GLY A 1 160 ? 1.169 -5.605 14.178 1.00 97.69 160 GLY A O 1
ATOM 1261 N N . HIS A 1 161 ? -0.518 -5.953 15.633 1.00 98.38 161 HIS A N 1
ATOM 1262 C CA . HIS A 1 161 ? -1.396 -6.636 14.699 1.00 98.38 161 HIS A CA 1
ATOM 1263 C C . HIS A 1 161 ? -2.626 -5.770 14.400 1.00 98.38 161 HIS A C 1
ATOM 1265 O O . HIS A 1 161 ? -3.467 -5.555 15.278 1.00 98.38 161 HIS A O 1
ATOM 1271 N N . LEU A 1 162 ? -2.701 -5.221 13.186 1.00 98.25 162 LEU A N 1
ATOM 1272 C CA . LEU A 1 162 ? -3.756 -4.322 12.723 1.00 98.25 162 LEU A CA 1
ATOM 1273 C C . LEU A 1 162 ? -4.886 -5.120 12.069 1.00 98.25 162 LEU A C 1
ATOM 1275 O O . LEU A 1 162 ? -4.680 -5.833 11.091 1.00 98.25 162 LEU A O 1
ATOM 1279 N N . THR A 1 163 ? -6.102 -4.913 12.565 1.00 98.62 163 THR A N 1
ATOM 1280 C CA . THR A 1 163 ? -7.328 -5.432 11.951 1.00 98.62 163 THR A CA 1
ATOM 1281 C C . THR A 1 163 ? -8.328 -4.306 11.715 1.00 98.62 163 THR A C 1
ATOM 1283 O O . THR A 1 163 ? -8.254 -3.254 12.354 1.00 98.62 163 THR A O 1
ATOM 1286 N N . GLY A 1 164 ? -9.264 -4.506 10.793 1.00 97.88 164 GLY A N 1
ATOM 1287 C CA . GLY A 1 164 ? -10.307 -3.532 10.473 1.00 97.88 164 GLY A CA 1
ATOM 1288 C C . GLY A 1 164 ? -10.880 -3.767 9.083 1.00 97.88 164 GLY A C 1
ATOM 1289 O O . GLY A 1 164 ? -10.784 -4.869 8.541 1.00 97.88 164 GLY A O 1
ATOM 1290 N N . PHE A 1 165 ? -11.457 -2.725 8.494 1.00 97.75 165 PHE A N 1
ATOM 1291 C CA . PHE A 1 165 ? -11.937 -2.750 7.116 1.00 97.75 165 PHE A CA 1
ATOM 1292 C C . PHE A 1 165 ? -11.417 -1.533 6.361 1.00 97.75 165 PHE A C 1
ATOM 1294 O O . PHE A 1 165 ? -11.450 -0.424 6.887 1.00 97.75 165 PHE A O 1
ATOM 1301 N N . LEU A 1 166 ? -10.964 -1.731 5.128 1.00 97.88 166 LEU A N 1
ATOM 1302 C C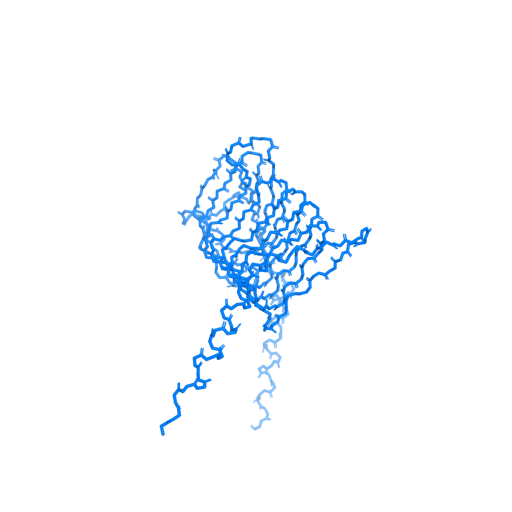A . LEU A 1 166 ? -10.617 -0.662 4.199 1.00 97.88 166 LEU A CA 1
ATOM 1303 C C . LEU A 1 166 ? -11.868 0.091 3.739 1.00 97.88 166 LEU A C 1
ATOM 1305 O O . LEU A 1 166 ? -13.007 -0.337 3.940 1.00 97.88 166 LEU A O 1
ATOM 1309 N N . GLN A 1 167 ? -11.650 1.227 3.083 1.00 96.31 167 GLN A N 1
ATOM 1310 C CA . GLN A 1 167 ? -12.706 2.074 2.537 1.00 96.31 167 GLN A CA 1
ATOM 1311 C C . GLN A 1 167 ? -13.623 1.332 1.546 1.00 96.31 167 GLN A C 1
ATOM 1313 O O . GLN A 1 167 ? -14.810 1.651 1.460 1.00 96.31 167 GLN A O 1
ATOM 1318 N N . ASP A 1 168 ? -13.102 0.349 0.809 1.00 95.44 168 ASP A N 1
ATOM 1319 C CA . ASP A 1 168 ? -13.879 -0.510 -0.096 1.00 95.44 168 ASP A CA 1
ATOM 1320 C C . ASP A 1 168 ? -14.631 -1.657 0.620 1.00 95.44 168 ASP A C 1
ATOM 1322 O O . ASP A 1 168 ? -15.390 -2.392 -0.015 1.00 95.44 168 ASP A O 1
ATOM 1326 N N . GLY A 1 169 ? -14.458 -1.793 1.939 1.00 96.31 169 GLY A N 1
ATOM 1327 C CA . GLY A 1 169 ? -15.032 -2.849 2.771 1.00 96.31 169 GLY A CA 1
ATOM 1328 C C . GLY A 1 169 ? -14.189 -4.126 2.849 1.00 96.31 169 GLY A C 1
ATOM 1329 O O . GLY A 1 169 ? -14.609 -5.080 3.509 1.00 96.31 169 GLY A O 1
ATOM 1330 N N . THR A 1 170 ? -13.021 -4.170 2.205 1.00 97.44 170 THR A N 1
ATOM 1331 C CA . THR A 1 170 ? -12.089 -5.299 2.301 1.00 97.44 170 THR A CA 1
ATOM 1332 C C . THR A 1 170 ? -11.521 -5.387 3.717 1.00 97.44 170 THR A C 1
ATOM 1334 O O . THR A 1 170 ? -11.137 -4.379 4.302 1.00 97.44 170 THR A O 1
ATOM 1337 N N . ALA A 1 171 ? -11.492 -6.587 4.297 1.00 97.94 171 ALA A N 1
ATOM 1338 C CA . ALA A 1 171 ? -10.935 -6.785 5.633 1.00 97.94 171 ALA A CA 1
ATOM 1339 C C . ALA A 1 171 ? -9.408 -6.601 5.632 1.00 97.94 171 ALA A C 1
ATOM 1341 O O . ALA A 1 171 ? -8.733 -7.010 4.688 1.00 97.94 171 ALA A O 1
ATOM 1342 N N . ILE A 1 172 ? -8.892 -6.021 6.713 1.00 98.00 172 ILE A N 1
ATOM 1343 C CA . ILE A 1 172 ? -7.461 -5.904 7.015 1.00 98.00 172 ILE A CA 1
ATOM 1344 C C . ILE A 1 172 ? -7.155 -6.872 8.149 1.00 98.00 172 ILE A C 1
ATOM 1346 O O . ILE A 1 172 ? -7.914 -6.938 9.122 1.00 98.00 172 ILE A O 1
ATOM 1350 N N . ASP A 1 173 ? -6.054 -7.598 8.014 1.00 98.25 173 ASP A N 1
ATOM 1351 C CA . ASP A 1 173 ? -5.566 -8.571 8.987 1.00 98.25 173 ASP A CA 1
ATOM 1352 C C . ASP A 1 173 ? -4.052 -8.710 8.786 1.00 98.25 173 ASP A C 1
ATOM 1354 O O . ASP A 1 173 ? -3.575 -9.588 8.067 1.00 98.25 173 ASP A O 1
ATOM 1358 N N . ASN A 1 174 ? -3.300 -7.737 9.304 1.00 98.56 174 ASN A N 1
ATOM 1359 C CA . ASN A 1 174 ? -1.893 -7.559 8.968 1.00 98.56 174 ASN A CA 1
ATOM 1360 C C . ASN A 1 174 ? -1.068 -7.227 10.202 1.00 98.56 174 ASN A C 1
ATOM 1362 O O . ASN A 1 174 ? -1.411 -6.341 10.988 1.00 98.56 174 ASN A O 1
ATOM 1366 N N . ASP A 1 175 ? 0.093 -7.860 10.313 1.00 98.56 175 ASP A N 1
ATOM 1367 C CA . ASP A 1 175 ? 1.143 -7.347 11.183 1.00 98.56 175 ASP A CA 1
ATOM 1368 C C . ASP A 1 175 ? 1.715 -6.051 10.595 1.00 98.56 175 ASP A C 1
ATOM 1370 O O . ASP A 1 175 ? 1.765 -5.856 9.375 1.00 98.56 175 ASP A O 1
ATOM 1374 N N . TYR A 1 176 ? 2.169 -5.151 11.461 1.00 98.31 176 TYR A N 1
ATOM 1375 C CA . TYR A 1 176 ? 2.880 -3.951 11.043 1.00 98.31 176 TYR A CA 1
ATOM 1376 C C . TYR A 1 176 ? 4.147 -3.735 11.866 1.00 98.31 176 TYR A C 1
ATOM 1378 O O . TYR A 1 176 ? 4.222 -4.106 13.042 1.00 98.31 176 TYR A O 1
ATOM 1386 N N . ALA A 1 177 ? 5.116 -3.061 11.249 1.00 97.50 177 ALA A N 1
ATOM 1387 C CA . ALA A 1 177 ? 6.350 -2.624 11.878 1.00 97.50 177 ALA A CA 1
ATOM 1388 C C . ALA A 1 177 ? 6.724 -1.200 11.437 1.00 97.50 177 ALA A C 1
ATOM 1390 O O . ALA A 1 177 ? 6.698 -0.864 10.251 1.00 97.50 177 ALA A O 1
ATOM 1391 N N . ILE A 1 178 ? 7.092 -0.365 12.406 1.00 97.31 178 ILE A N 1
ATOM 1392 C CA . ILE A 1 178 ? 7.457 1.041 12.231 1.00 97.31 178 ILE A CA 1
ATOM 1393 C C . ILE A 1 178 ? 8.877 1.247 12.749 1.00 97.31 178 ILE A C 1
ATOM 1395 O O . ILE A 1 178 ? 9.188 0.953 13.907 1.00 97.31 178 ILE A O 1
ATOM 1399 N N . TYR A 1 179 ? 9.729 1.803 11.897 1.00 95.94 179 TYR A N 1
ATOM 1400 C CA . TYR A 1 179 ? 11.133 2.065 12.177 1.00 95.94 179 TYR A CA 1
ATOM 1401 C C . TYR A 1 179 ? 11.491 3.540 11.959 1.00 95.94 179 TYR A C 1
ATOM 1403 O O . TYR A 1 179 ? 10.851 4.264 11.193 1.00 95.94 179 TYR A O 1
ATOM 1411 N N . GLY A 1 180 ? 12.559 3.983 12.627 1.00 92.69 180 GLY A N 1
ATOM 1412 C CA . GLY A 1 180 ? 13.093 5.338 12.484 1.00 92.69 180 GLY A CA 1
ATOM 1413 C C . GLY A 1 180 ? 12.105 6.426 12.906 1.00 92.69 180 GLY A C 1
ATOM 1414 O O . GLY A 1 180 ? 11.529 6.366 13.993 1.00 92.69 180 GLY A O 1
ATOM 1415 N N . GLY A 1 181 ? 11.933 7.444 12.066 1.00 92.44 181 GLY A N 1
ATOM 1416 C CA . GLY A 1 181 ? 10.936 8.499 12.273 1.00 92.44 181 GLY A CA 1
ATOM 1417 C C . GLY A 1 181 ? 9.624 8.264 11.522 1.00 92.44 181 GLY A C 1
ATOM 1418 O O . GLY A 1 181 ? 8.851 9.203 11.350 1.00 92.44 181 GLY A O 1
ATOM 1419 N N . SER A 1 182 ? 9.399 7.046 11.031 1.00 97.00 182 SER A N 1
ATOM 1420 C CA . SER A 1 182 ? 8.254 6.718 10.186 1.00 97.00 182 SER A CA 1
ATOM 1421 C C . SER A 1 182 ? 6.939 6.650 10.954 1.00 97.00 182 SER A C 1
ATOM 1423 O O . SER A 1 182 ? 6.921 6.521 12.183 1.00 97.00 182 SER A O 1
ATOM 1425 N N . THR A 1 183 ? 5.830 6.715 10.219 1.00 97.50 183 THR A N 1
ATOM 1426 C CA . THR A 1 183 ? 4.487 6.678 10.799 1.00 97.50 183 THR A CA 1
ATOM 1427 C C . THR A 1 183 ? 3.484 5.970 9.900 1.00 97.50 183 THR A C 1
ATOM 1429 O O . THR A 1 183 ? 3.541 6.089 8.674 1.00 97.50 183 THR A O 1
ATOM 1432 N N . ILE A 1 184 ? 2.491 5.346 10.528 1.00 98.12 184 ILE A N 1
ATOM 1433 C CA . ILE A 1 184 ? 1.288 4.843 9.863 1.00 98.12 184 ILE A CA 1
ATOM 1434 C C . ILE A 1 184 ? 0.096 5.635 10.404 1.00 98.12 184 ILE A C 1
ATOM 1436 O O . ILE A 1 184 ? -0.192 5.583 11.596 1.00 98.12 184 ILE A O 1
ATOM 1440 N N . GLU A 1 185 ? -0.593 6.374 9.545 1.00 98.12 185 GLU A N 1
ATOM 1441 C CA . GLU A 1 185 ? -1.836 7.067 9.874 1.00 98.12 185 GLU A CA 1
ATOM 1442 C C . GLU A 1 185 ? -3.044 6.224 9.449 1.00 98.12 185 GLU A C 1
ATOM 1444 O O . GLU A 1 185 ? -3.183 5.815 8.296 1.00 98.12 185 GLU A O 1
ATOM 1449 N N . LEU A 1 186 ? -3.944 5.985 10.392 1.00 97.81 186 LEU A N 1
ATOM 1450 C CA . LEU A 1 186 ? -5.219 5.320 10.187 1.00 97.81 186 LEU A CA 1
ATOM 1451 C C . LEU A 1 186 ? -6.277 6.396 9.931 1.00 97.81 186 LEU A C 1
ATOM 1453 O O . LEU A 1 186 ? -6.648 7.148 10.826 1.00 97.81 186 LEU A O 1
ATOM 1457 N N . VAL A 1 187 ? -6.758 6.498 8.698 1.00 97.25 187 VAL A N 1
ATOM 1458 C CA . VAL A 1 187 ? -7.723 7.524 8.302 1.00 97.25 187 VAL A CA 1
ATOM 1459 C C . VAL A 1 187 ? -9.124 6.929 8.359 1.00 97.25 187 VAL A C 1
ATOM 1461 O O . VAL A 1 187 ? -9.517 6.150 7.489 1.00 97.25 187 VAL A O 1
ATOM 1464 N N . GLU A 1 188 ? -9.886 7.295 9.389 1.00 93.25 188 GLU A N 1
ATOM 1465 C CA . GLU A 1 188 ? -11.263 6.827 9.541 1.00 93.25 188 GLU A CA 1
ATOM 1466 C C . GLU A 1 188 ? -12.183 7.461 8.483 1.00 93.25 188 GLU A C 1
ATOM 1468 O O . GLU A 1 188 ? -12.397 8.677 8.453 1.00 93.25 188 GLU A O 1
ATOM 1473 N N . VAL A 1 189 ? -12.753 6.629 7.611 1.00 88.06 189 VAL A N 1
ATOM 1474 C CA . VAL A 1 189 ? -13.710 7.041 6.582 1.00 88.06 189 VAL A CA 1
ATOM 1475 C C . VAL A 1 189 ? -15.122 6.816 7.110 1.00 88.06 189 VAL A C 1
ATOM 1477 O O . VAL A 1 189 ? -15.714 5.750 6.955 1.00 88.06 189 VAL A O 1
ATOM 1480 N N . VAL A 1 190 ? -15.687 7.847 7.735 1.00 82.00 190 VAL A N 1
ATOM 1481 C CA . VAL A 1 190 ? -17.098 7.840 8.138 1.00 82.00 190 VAL A CA 1
ATOM 1482 C C . VAL A 1 190 ? -17.953 8.188 6.913 1.00 82.00 190 VAL A C 1
ATOM 1484 O O . VAL A 1 190 ? -17.762 9.267 6.345 1.00 82.00 190 VAL A O 1
ATOM 1487 N N . PRO A 1 191 ? -18.912 7.335 6.489 1.00 70.94 191 PRO A N 1
ATOM 1488 C CA . PRO A 1 191 ? -19.833 7.685 5.415 1.00 70.94 191 PRO A CA 1
ATOM 1489 C C . PRO A 1 191 ? -20.519 9.007 5.743 1.00 70.94 191 PRO A C 1
ATOM 1491 O O . PRO A 1 191 ? -21.106 9.152 6.819 1.00 70.94 191 PRO A O 1
ATOM 1494 N N . GLU A 1 192 ? -20.456 9.974 4.827 1.00 72.12 192 GLU A N 1
ATOM 1495 C CA . GLU A 1 192 ? -21.066 11.274 5.080 1.00 72.12 192 GLU A CA 1
ATOM 1496 C C . GLU A 1 192 ? -22.556 11.106 5.438 1.00 72.12 192 GLU A C 1
ATOM 1498 O O . GLU A 1 192 ? -23.268 10.330 4.785 1.00 72.12 192 GLU A O 1
ATOM 1503 N N . PRO A 1 193 ? -23.079 11.852 6.431 1.00 73.62 193 PRO A N 1
ATOM 1504 C CA . PRO A 1 193 ? -24.482 11.763 6.834 1.00 73.62 193 PRO A CA 1
ATOM 1505 C C . PRO A 1 193 ? -25.461 11.939 5.667 1.00 73.62 193 PRO A C 1
ATOM 1507 O O . PRO A 1 193 ? -26.543 11.357 5.676 1.00 73.62 193 PRO A O 1
ATOM 1510 N N . ALA A 1 194 ? -25.078 12.704 4.640 1.00 76.06 194 ALA A N 1
ATOM 1511 C CA . ALA A 1 194 ? -25.862 12.887 3.425 1.00 76.06 194 ALA A CA 1
ATOM 1512 C C . ALA A 1 194 ? -26.076 11.573 2.657 1.00 76.06 194 ALA A C 1
ATOM 1514 O O . ALA A 1 194 ? -27.186 11.331 2.188 1.00 76.06 194 ALA A O 1
ATOM 1515 N N . THR A 1 195 ? -25.068 10.699 2.586 1.00 77.75 195 THR A N 1
ATOM 1516 C CA . THR A 1 195 ? -25.159 9.377 1.948 1.00 77.75 195 THR A CA 1
ATOM 1517 C C . THR A 1 195 ? -26.145 8.482 2.693 1.00 77.75 195 THR A C 1
ATOM 1519 O O . THR A 1 195 ? -27.003 7.853 2.073 1.00 77.75 195 THR A O 1
ATOM 1522 N N . LEU A 1 196 ? -26.097 8.494 4.030 1.00 76.88 196 LEU A N 1
ATOM 1523 C CA . LEU A 1 196 ? -27.054 7.772 4.876 1.00 76.88 196 LEU A CA 1
ATOM 1524 C C . LEU A 1 196 ? -28.480 8.316 4.715 1.00 76.88 196 LEU A C 1
ATOM 1526 O O . LEU A 1 196 ? -29.441 7.549 4.664 1.00 76.88 196 LEU A O 1
ATOM 1530 N N . LEU A 1 197 ? -28.620 9.635 4.588 1.00 80.50 197 LEU A N 1
ATOM 1531 C CA . LEU A 1 197 ? -29.905 10.305 4.413 1.00 80.50 197 LEU A CA 1
ATOM 1532 C C . LEU A 1 197 ? -30.501 10.017 3.024 1.00 80.50 197 LEU A C 1
ATOM 1534 O O . LEU A 1 197 ? -31.691 9.724 2.920 1.00 80.50 197 LEU A O 1
ATOM 1538 N N . LEU A 1 198 ? -29.680 9.999 1.968 1.00 80.69 198 LEU A N 1
ATOM 1539 C CA . LEU A 1 198 ? -30.086 9.605 0.613 1.00 80.69 198 LEU A CA 1
ATOM 1540 C C . LEU A 1 198 ? -30.526 8.138 0.552 1.00 80.69 198 LEU A C 1
ATOM 1542 O O . LEU A 1 198 ? -31.565 7.840 -0.041 1.00 80.69 198 LEU A O 1
ATOM 1546 N N . LEU A 1 199 ? -29.798 7.234 1.217 1.00 78.81 199 LEU A N 1
ATOM 1547 C CA . LEU A 1 199 ? -30.206 5.832 1.350 1.00 78.81 199 LEU A CA 1
ATOM 1548 C C . LEU A 1 199 ? -31.535 5.715 2.113 1.00 78.81 199 LEU A C 1
ATOM 1550 O O . LEU A 1 199 ? -32.453 5.025 1.665 1.00 78.81 199 LEU A O 1
ATOM 1554 N N . GLY A 1 200 ? -31.669 6.445 3.223 1.00 79.75 200 GLY A N 1
ATOM 1555 C CA . GLY A 1 200 ? -32.877 6.467 4.045 1.00 79.75 200 GLY A CA 1
ATOM 1556 C C . GLY A 1 200 ? -34.114 6.989 3.306 1.00 79.75 200 GLY A C 1
ATOM 1557 O O . GLY A 1 200 ? -35.207 6.454 3.491 1.00 79.75 200 GLY A O 1
ATOM 1558 N N . LEU A 1 201 ? -33.956 7.988 2.432 1.00 83.06 201 LEU A N 1
ATOM 1559 C CA . LEU A 1 201 ? -35.053 8.544 1.631 1.00 83.06 201 LEU A CA 1
ATOM 1560 C C . LEU A 1 201 ? -35.358 7.727 0.362 1.00 83.06 201 LEU A C 1
ATOM 1562 O O . LEU A 1 201 ? -36.514 7.674 -0.065 1.00 83.06 201 LEU A O 1
ATOM 1566 N N . GLY A 1 202 ? -34.365 7.062 -0.235 1.00 78.12 202 GLY A N 1
ATOM 1567 C CA . GLY A 1 202 ? -34.541 6.273 -1.461 1.00 78.12 202 GLY A CA 1
ATOM 1568 C C . GLY A 1 202 ? -35.319 4.964 -1.264 1.00 78.12 202 GLY A C 1
ATOM 1569 O O . GLY A 1 202 ? -36.144 4.591 -2.104 1.00 78.12 202 GLY A O 1
ATOM 1570 N N . VAL A 1 203 ? -35.123 4.278 -0.132 1.00 78.81 203 VAL A N 1
ATOM 1571 C CA . VAL A 1 203 ? -35.790 2.998 0.192 1.00 78.81 203 VAL A CA 1
ATOM 1572 C C . VAL A 1 203 ? -37.335 3.091 0.224 1.00 78.81 203 VAL A C 1
ATOM 1574 O O . VAL A 1 203 ? -38.000 2.246 -0.394 1.00 78.81 203 VAL A O 1
ATOM 1577 N N . PRO A 1 204 ? -37.968 4.094 0.867 1.00 75.88 204 PRO A N 1
ATOM 1578 C CA . PRO A 1 204 ? -39.425 4.224 0.847 1.00 75.88 204 PRO A CA 1
ATOM 1579 C C . PRO A 1 204 ? -39.990 4.585 -0.540 1.00 75.88 204 PRO A C 1
ATOM 1581 O O . PRO A 1 204 ? -41.075 4.114 -0.886 1.00 75.88 204 PRO A O 1
ATOM 1584 N N . MET A 1 205 ? -39.263 5.332 -1.381 1.00 74.75 205 MET A N 1
ATOM 1585 C CA . MET A 1 205 ? -39.723 5.631 -2.748 1.00 74.75 205 MET A CA 1
ATOM 1586 C C . MET A 1 205 ? -39.767 4.381 -3.640 1.00 74.75 205 MET A C 1
ATOM 1588 O O . MET A 1 205 ? -40.719 4.203 -4.402 1.00 74.75 205 MET A O 1
ATOM 1592 N N . LEU A 1 206 ? -38.800 3.471 -3.501 1.00 69.62 206 LEU A N 1
ATOM 1593 C CA . LEU A 1 206 ? -38.771 2.213 -4.257 1.00 69.62 206 LEU A CA 1
ATOM 1594 C C . LEU A 1 206 ? -39.841 1.211 -3.792 1.00 69.62 206 LEU A C 1
ATOM 1596 O O . LEU A 1 206 ? -40.410 0.484 -4.610 1.00 69.62 206 LEU A O 1
ATOM 1600 N N . SER A 1 207 ? -40.173 1.193 -2.498 1.00 74.75 207 SER A N 1
ATOM 1601 C CA . SER A 1 207 ? -41.225 0.310 -1.969 1.00 74.75 207 SER A CA 1
ATOM 1602 C C . SER A 1 207 ? -42.648 0.766 -2.333 1.00 74.75 207 SER A C 1
ATOM 1604 O O . SER A 1 207 ? -43.529 -0.078 -2.523 1.00 74.75 207 SER A O 1
ATOM 1606 N N . GLY A 1 208 ? -42.877 2.070 -2.534 1.00 69.25 208 GLY A N 1
ATOM 1607 C CA . GLY A 1 208 ? -44.170 2.621 -2.961 1.00 69.25 208 GLY A CA 1
ATOM 1608 C C . GLY A 1 208 ? -44.597 2.237 -4.387 1.00 69.25 208 GLY A C 1
ATOM 1609 O O . GLY A 1 208 ? -45.792 2.113 -4.663 1.00 69.25 208 GLY A O 1
ATOM 1610 N N . PHE A 1 209 ? -43.647 1.972 -5.290 1.00 64.56 209 PHE A N 1
ATOM 1611 C CA . PHE A 1 209 ? -43.945 1.661 -6.695 1.00 64.56 209 PHE A CA 1
ATOM 1612 C C . PHE A 1 209 ? -44.379 0.208 -6.953 1.00 64.56 209 PHE A C 1
ATOM 1614 O O . PHE A 1 209 ? -44.939 -0.086 -8.009 1.00 64.56 209 PHE A O 1
ATOM 1621 N N . ARG A 1 210 ? -44.196 -0.711 -5.995 1.00 64.75 210 ARG A N 1
ATOM 1622 C CA . ARG A 1 210 ? -44.475 -2.146 -6.206 1.00 64.75 210 ARG A CA 1
ATOM 1623 C C . ARG A 1 210 ? -45.934 -2.561 -5.964 1.00 64.75 210 ARG A C 1
ATOM 1625 O O . ARG A 1 210 ? -46.271 -3.718 -6.187 1.00 64.75 210 ARG A O 1
ATOM 1632 N N . ARG A 1 211 ? -46.812 -1.642 -5.537 1.00 65.81 211 ARG A N 1
ATOM 1633 C CA . ARG A 1 211 ? -48.216 -1.934 -5.166 1.00 65.81 211 ARG A CA 1
ATOM 1634 C C . ARG A 1 211 ? -49.261 -1.699 -6.267 1.00 65.81 211 ARG A C 1
ATOM 1636 O O . ARG A 1 211 ? -50.452 -1.728 -5.978 1.00 65.81 211 ARG A O 1
ATOM 1643 N N . ARG A 1 212 ? -48.846 -1.469 -7.517 1.00 63.56 212 ARG A N 1
ATOM 1644 C CA . ARG A 1 212 ? -49.751 -1.350 -8.677 1.00 63.56 212 ARG A CA 1
ATOM 1645 C C . ARG A 1 212 ? -49.455 -2.425 -9.729 1.00 63.56 212 ARG A C 1
ATOM 1647 O O . ARG A 1 212 ? -48.916 -2.112 -10.787 1.00 63.56 212 ARG A O 1
ATOM 1654 N N . ARG A 1 213 ? -49.785 -3.679 -9.431 1.00 59.25 213 ARG A N 1
ATOM 1655 C CA . ARG A 1 213 ? -50.102 -4.725 -10.414 1.00 59.25 213 ARG A CA 1
ATOM 1656 C C . ARG A 1 213 ? -51.174 -5.627 -9.833 1.00 59.25 213 ARG A C 1
ATOM 1658 O O . ARG A 1 213 ? -51.068 -5.913 -8.621 1.00 59.25 213 ARG A O 1
#

pLDDT: mean 87.09, std 17.54, range [41.0, 98.75]

Solvent-accessible surface area (backbone atoms only — not comparable to full-atom values): 10602 Å² total; per-residue (Å²): 140,87,72,74,74,62,61,56,57,55,52,56,57,58,62,69,66,62,80,79,77,67,74,76,84,73,71,102,52,74,45,78,47,78,35,41,76,83,42,76,37,92,42,63,46,64,38,64,51,20,34,40,41,24,62,20,23,38,30,57,25,34,43,36,30,26,58,59,6,40,37,41,29,56,22,32,39,29,53,22,34,45,33,24,29,39,69,2,38,37,38,27,58,23,27,39,25,43,52,13,39,37,16,38,29,48,6,32,41,38,40,38,27,46,45,56,63,26,38,41,34,25,18,25,87,91,33,68,87,20,31,14,42,36,35,41,32,14,43,79,47,20,49,75,86,38,75,64,87,65,51,66,43,33,54,93,57,34,56,53,39,41,33,31,26,27,65,73,63,39,72,44,65,26,46,38,39,34,20,42,66,6,33,42,32,54,42,74,63,74,80,54,68,66,59,56,48,50,54,64,57,48,54,60,60,62,60,65,66,71,77,80,122

Sequence (213 aa):
MKLSTVFEKEKEMKQLSILFTLIVLSSLSQAEIYIDEGDFYPSYLQVFNDTAIMTGGTITENLYLKDDSHGGIYGGYIGKFLVLDDTSDASMHGGHVVEGISSPEDGRFNWYGGTIEGEIRSGWYNSPSCFSYHKIYGYDFKIDGEAVMDFILTTQRPSGHLTGFLQDGTAIDNDYAIYGGSTIELVEVVPEPATLLLLGLGVPMLSGFRRRR

Mean predicted aligned error: 8.82 Å

Secondary structure (DSSP, 8-state):
---TTHHHHHHHHHHS-S---------SS--EEEE-TT-EESS-EEEESSEEEESS-EESS-EEEESS-EEEE-S-EESSEEEE-TT-EEEESS-EESSEEEE-SS-EEEE-SSEE-SEEEES-TT-TT---EEEEEEEEEEETTEEPS-SEE-TTS-EEEEEEEETTS-EEEEEEEE-TT-EEEEEE-PPPHHHHHHHHHHHHHHHHGGG--

Foldseek 3Di:
DPPPVVVVVVVVVVVVPPDPPPDPDDDPDAEEAEAEAPAEAAAEHEDESHEYEYCEYEHLAEHHYEHQYEYEANEYEHNAEDEFEACYEYEHQEYEHEAEYADAANYEYEYADYYYNEEYEAYHAPDLPGEYEYEFAFDQKDWQNHGDPDQKDFVVCQKTWIWGAGNVRHTDTYIYGHHRGYIYGYHYDDPPVVVVVCVVVVVVVVVVVPPDD

Radius of gyration: 21.97 Å; Cα contacts (8 Å, |Δi|>4): 560; chains: 1; bounding box: 69×55×54 Å

Nearest PDB structures (foldseek):
  2jjd-assembly1_A  TM=2.468E-01  e=8.822E+00  Homo sapiens
  2jjd-assembly5_E  TM=2.462E-01  e=8.822E+00  Homo sapiens